Protein AF-A0A2Z7CZT3-F1 (afdb_monomer)

pLDDT: mean 91.5, std 9.95, range [45.41, 98.88]

InterPro domains:
  IPR002213 UDP-glucuronosyl/UDP-glucosyltransferase [PF00201] (171-320)
  IPR002213 UDP-glucuronosyl/UDP-glucosyltransferase [cd03784] (1-333)
  IPR035595 UDP-glycosyltransferase family, conserved site [PS00375] (236-279)

Sequence (361 aa):
MPRLLHAFQMSVSSFTDIISNLKPDLLIYDAFQPWAAKIASSMKIPAIHFATTGAAAYSFFYHRFTVKDSAFPYPTLYLKDYDRKALQASISKLEKDENDKDSLFGYFDLSYGIVLMKTCRGIEGKYVDYLSVMCKKKVVPVGPLVSQSYDGENDSEIVDWLSKKPQFSTVFISFGSENYLSKDQMQEIAKGLELCNVNFIWVVRSPVGERIDINEVMPKGFLDRAKERGIIVKGWAPQAKILAHKSVGAFVSHCGMSSTIESFYFGVPVVAVPLKLDQPLNARLLVEAGVGIEVARDEDGIFRRDEFADAIKKVMVEPSGEKLRLRAMESSEKMKNEEEEDMNGAAEQILQVFMKYKQQT

Secondary structure (DSSP, 8-state):
-HHHHHHHHHTHHHHHHHHHHH--S-EEE-TT-HHHHHHHHHTT--EEEEE-S-HHHHHHHHHHHHSTTPPPS-TTS---HHHHHHHHHHHHHHHHH------TTHHHHTS-SEEEES--HHHHHHHHHHHHHHHTSEEEE-----------TTHHHHHHHHHTSPTT-EEEEE--SS----HHHHHHHHHHHHHHT-EE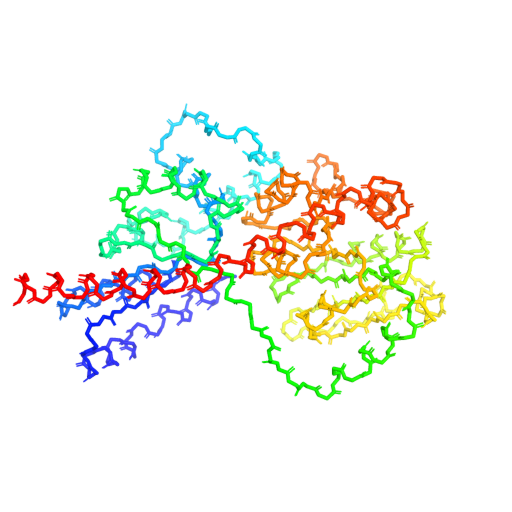EEEE---TT----HHHHSPTTHHHHHTTTEEEEES---HHHHHHSTTEEEEEE---HHHHHHHHHHT--EEE---STTHHHHHHHHHHTTSEEEPP--TTS---HHHHHHHHHHHHTSTHHHHHHHHHHHHHHHHHHHHHHHHHHHHHHHHHHHHHHHTT-

Solvent-accessible surface area (backbone atoms only — not comparable to full-atom values): 19542 Å² total; per-residue (Å²): 109,71,70,58,55,49,52,52,63,69,40,48,63,64,50,49,53,50,48,70,71,67,58,56,83,61,44,78,42,46,87,87,43,48,65,57,38,56,53,33,49,77,72,73,23,54,22,31,30,42,40,75,54,39,38,59,40,49,32,53,50,53,45,64,75,69,48,70,97,59,82,71,92,54,80,74,58,64,72,55,70,49,56,45,53,54,47,51,57,51,50,65,47,51,65,72,74,46,92,64,91,64,56,102,61,40,48,64,71,59,23,52,75,37,31,41,27,50,32,46,58,87,82,35,37,74,28,37,54,50,32,19,64,74,70,73,29,53,59,37,40,45,11,70,81,74,76,89,81,81,94,53,85,74,49,55,62,57,50,56,56,42,70,75,45,57,72,39,48,24,36,40,35,44,48,68,92,87,48,66,76,52,62,66,56,50,31,26,51,54,52,9,48,62,75,55,69,57,31,33,40,37,48,46,57,59,60,92,94,52,81,78,57,62,82,75,48,42,57,90,65,44,65,77,78,33,55,93,43,40,47,78,39,72,63,76,72,63,58,62,63,53,52,61,33,67,20,42,34,31,33,38,28,26,27,46,50,68,61,46,42,50,28,37,59,49,23,35,17,30,38,25,50,51,81,58,86,58,8,51,35,43,37,30,50,33,38,73,68,40,22,31,48,69,47,55,52,52,85,85,63,51,62,50,26,65,38,48,19,49,45,48,35,42,46,65,70,38,77,65,14,55,56,20,36,54,39,10,39,55,45,12,52,49,48,60,70,44,28,64,58,26,38,50,51,36,53,51,52,53,51,52,48,48,56,54,49,66,75,78,109

Foldseek 3Di:
DVVVLVVLVVCLVVLLVVCVVVVDLEAEEELSNLVSLVSCVVSLHAYAYEYEFDLLLLLVVLCCQPVPPDDRPDPLFDDAPLQVVQQVVVVVVVVVVDPDPQGSVNSLVSHFQAYEYQDFCLQCVVSQVSVCVSSVHRYAYQFNPQDPDDDDPVQVVLLVLLVPADFLQEEEEDADQPDADDLQRQAQQLLLCVVQVTAYEHEHEDPVVDDDDPCVSYDHCSCVVCVSRYHYHYHDDPLLSNLLRRSHQAYAYLLGRSNLSSQLQSLHAYAHLHDHDSSSSSQSSSVVLLQYDYQDAPSNSDHGSVSSNVRCCCQRPDPSVVSNSVSSVVSNVVSVVCNVVSNVRVVVVVVVSSVVSVVVD

Organism: NCBI:txid472368

Nearest PDB structures (foldseek):
  8hjo-assembly1_A  TM=9.504E-01  e=2.362E-35  Siraitia grosvenorii
  8hjk-assembly1_A  TM=9.390E-01  e=6.820E-36  Siraitia grosvenorii
  8hjh-assembly2_B  TM=9.328E-01  e=1.803E-35  Siraitia grosvenorii
  8hjo-assembly2_B  TM=9.374E-01  e=6.591E-35  Siraitia grosvenorii
  8hjn-assembly1_A  TM=9.223E-01  e=4.862E-34  Siraitia grosvenorii

Mean predicted aligned error: 5.06 Å

Structure (mmCIF, N/CA/C/O backbone):
data_AF-A0A2Z7CZT3-F1
#
_entry.id   AF-A0A2Z7CZT3-F1
#
loop_
_atom_site.group_PDB
_atom_site.id
_atom_site.type_symbol
_atom_site.label_atom_id
_atom_site.label_alt_id
_atom_site.label_comp_id
_atom_site.label_asym_id
_atom_site.label_entity_id
_atom_site.label_seq_id
_atom_site.pdbx_PDB_ins_code
_atom_site.Cartn_x
_atom_site.Cartn_y
_atom_site.Cartn_z
_atom_site.occupancy
_atom_site.B_iso_or_equiv
_atom_site.auth_seq_id
_atom_site.auth_comp_id
_atom_site.auth_asym_id
_atom_site.auth_atom_id
_atom_site.pdbx_PDB_model_num
ATOM 1 N N . MET A 1 1 ? 10.205 -6.439 12.587 1.00 62.62 1 MET A N 1
ATOM 2 C CA . MET A 1 1 ? 9.104 -6.214 13.543 1.00 62.62 1 MET A CA 1
ATOM 3 C C . MET A 1 1 ? 9.466 -6.421 15.017 1.00 62.62 1 MET A C 1
ATOM 5 O O . MET A 1 1 ? 9.021 -5.590 15.794 1.00 62.62 1 MET A O 1
ATOM 9 N N . PRO A 1 2 ? 10.292 -7.406 15.442 1.00 70.62 2 PRO A N 1
ATOM 10 C CA . PRO A 1 2 ? 10.479 -7.694 16.877 1.00 70.62 2 PRO A CA 1
ATOM 11 C C . PRO A 1 2 ? 10.918 -6.495 17.736 1.00 70.62 2 PRO A C 1
ATOM 13 O O . PRO A 1 2 ? 10.377 -6.273 18.810 1.00 70.62 2 PRO A O 1
ATOM 16 N N . ARG A 1 3 ? 11.838 -5.656 17.233 1.00 80.12 3 ARG A N 1
ATOM 17 C CA . ARG A 1 3 ? 12.290 -4.452 17.956 1.00 80.12 3 ARG A CA 1
ATOM 18 C C . ARG A 1 3 ? 11.187 -3.409 18.167 1.00 80.12 3 ARG A C 1
ATOM 20 O O . ARG A 1 3 ? 11.184 -2.760 19.203 1.00 80.12 3 ARG A O 1
ATOM 27 N N . LEU A 1 4 ? 10.282 -3.243 17.197 1.00 81.94 4 LEU A N 1
ATOM 28 C CA . LEU A 1 4 ? 9.183 -2.278 17.292 1.00 81.94 4 LEU A CA 1
ATOM 29 C C . LEU A 1 4 ? 8.156 -2.734 18.334 1.00 81.94 4 LEU A C 1
ATOM 31 O O . LEU A 1 4 ? 7.803 -1.961 19.216 1.00 81.94 4 LEU A O 1
ATOM 35 N N . LEU A 1 5 ? 7.755 -4.008 18.280 1.00 81.25 5 LEU A N 1
ATOM 36 C CA . LEU A 1 5 ? 6.857 -4.607 19.272 1.00 81.25 5 LEU A CA 1
ATOM 37 C C . LEU A 1 5 ? 7.444 -4.520 20.687 1.00 81.25 5 LEU A C 1
ATOM 39 O O . LEU A 1 5 ? 6.762 -4.090 21.612 1.00 81.25 5 LEU A O 1
ATOM 43 N N . HIS A 1 6 ? 8.734 -4.832 20.841 1.00 84.19 6 HIS A N 1
ATOM 44 C CA . HIS A 1 6 ? 9.434 -4.685 22.117 1.00 84.19 6 HIS A CA 1
ATOM 45 C C . HIS A 1 6 ? 9.450 -3.229 22.606 1.00 84.19 6 HIS A C 1
ATOM 47 O O . HIS A 1 6 ? 9.181 -2.967 23.775 1.00 84.19 6 HIS A O 1
ATOM 53 N N . ALA A 1 7 ? 9.712 -2.261 21.721 1.00 89.56 7 ALA A N 1
ATOM 54 C CA . ALA A 1 7 ? 9.652 -0.844 22.078 1.00 89.56 7 ALA A CA 1
ATOM 55 C C . ALA A 1 7 ? 8.244 -0.427 22.549 1.00 89.56 7 ALA A C 1
ATOM 57 O O . ALA A 1 7 ? 8.125 0.289 23.543 1.00 89.56 7 ALA A O 1
ATOM 58 N N . PHE A 1 8 ? 7.180 -0.921 21.906 1.00 89.94 8 PHE A N 1
ATOM 59 C CA . PHE A 1 8 ? 5.806 -0.689 22.362 1.00 89.94 8 PHE A CA 1
ATOM 60 C C . PHE A 1 8 ? 5.537 -1.310 23.735 1.00 89.94 8 PHE A C 1
ATOM 62 O O . PHE A 1 8 ? 4.986 -0.631 24.599 1.00 89.94 8 PHE A O 1
ATOM 69 N N . GLN A 1 9 ? 5.990 -2.539 23.987 1.00 88.06 9 GLN A N 1
ATOM 70 C CA . GLN A 1 9 ? 5.872 -3.173 25.306 1.00 88.06 9 GLN A CA 1
ATOM 71 C C . GLN A 1 9 ? 6.609 -2.378 26.395 1.00 88.06 9 GLN A C 1
ATOM 73 O O . GLN A 1 9 ? 6.069 -2.162 27.477 1.00 88.06 9 GLN A O 1
ATOM 78 N N . MET A 1 10 ? 7.809 -1.869 26.106 1.00 92.81 10 MET A N 1
ATOM 79 C CA . MET A 1 10 ? 8.549 -1.014 27.043 1.00 92.81 10 MET A CA 1
ATOM 80 C C . MET A 1 10 ? 7.839 0.317 27.324 1.00 92.81 10 MET A C 1
ATOM 82 O O . MET A 1 10 ? 8.028 0.898 28.391 1.00 92.81 10 MET A O 1
ATOM 86 N N . SER A 1 11 ? 7.020 0.807 26.390 1.00 94.19 11 SER A N 1
ATOM 87 C CA . SER A 1 11 ? 6.312 2.084 26.530 1.00 94.19 11 SER A CA 1
ATOM 88 C C . SER A 1 11 ? 5.052 2.016 27.403 1.00 94.19 11 SER A C 1
ATOM 90 O O . SER A 1 11 ? 4.508 3.061 27.757 1.00 94.19 11 SER A O 1
ATOM 92 N N . VAL A 1 12 ? 4.611 0.814 27.798 1.00 94.62 12 VAL A N 1
ATOM 93 C CA . VAL A 1 12 ? 3.364 0.579 28.553 1.00 94.62 12 VAL A CA 1
ATOM 94 C C . VAL A 1 12 ? 3.285 1.425 29.825 1.00 94.62 12 VAL A C 1
ATOM 96 O O . VAL A 1 12 ? 2.262 2.063 30.066 1.00 94.62 12 VAL A O 1
ATOM 99 N N . SER A 1 13 ? 4.354 1.467 30.631 1.00 95.62 13 SER A N 1
ATOM 100 C CA . SER A 1 13 ? 4.358 2.227 31.893 1.00 95.62 13 SER A CA 1
ATOM 101 C C . SER A 1 13 ? 4.186 3.722 31.636 1.00 95.62 13 SER A C 1
ATOM 103 O O . SER A 1 13 ? 3.264 4.335 32.162 1.00 95.62 13 SER A O 1
ATOM 105 N N . SER A 1 14 ? 5.020 4.295 30.764 1.00 96.62 14 SER A N 1
ATOM 106 C CA . SER A 1 14 ? 4.958 5.722 30.436 1.00 96.62 14 SER A CA 1
ATOM 107 C C . SER A 1 14 ? 3.620 6.111 29.807 1.00 96.62 14 SER A C 1
ATOM 109 O O . SER A 1 14 ? 3.082 7.173 30.106 1.00 96.62 14 SER A O 1
ATOM 111 N N . PHE A 1 15 ? 3.046 5.250 28.966 1.00 96.31 15 PHE A N 1
ATOM 112 C CA . PHE A 1 15 ? 1.720 5.479 28.399 1.00 96.31 15 PHE A CA 1
ATOM 113 C C . PHE A 1 15 ? 0.617 5.422 29.465 1.00 96.31 15 PHE A C 1
ATOM 115 O O . PHE A 1 15 ? -0.290 6.252 29.455 1.00 96.31 15 PHE A O 1
ATOM 122 N N . THR A 1 16 ? 0.710 4.487 30.416 1.00 96.75 16 THR A N 1
ATOM 123 C CA . THR A 1 16 ? -0.223 4.396 31.553 1.00 96.75 16 THR A CA 1
ATOM 124 C C . THR A 1 16 ? -0.225 5.691 32.360 1.00 96.75 16 THR A C 1
ATOM 126 O O . THR A 1 16 ? -1.299 6.204 32.684 1.00 96.75 16 THR A O 1
ATOM 129 N N . ASP A 1 17 ? 0.954 6.255 32.630 1.00 97.25 17 ASP A N 1
ATOM 130 C CA . ASP A 1 17 ? 1.093 7.527 33.342 1.00 97.25 17 ASP A CA 1
ATOM 131 C C . ASP A 1 17 ? 0.441 8.679 32.562 1.00 97.25 17 ASP A C 1
ATOM 133 O O . ASP A 1 17 ? -0.289 9.488 33.137 1.00 97.25 17 ASP A O 1
ATOM 137 N N . ILE A 1 18 ? 0.638 8.734 31.239 1.00 96.50 18 ILE A N 1
ATOM 138 C CA . ILE A 1 18 ? 0.017 9.745 30.369 1.00 96.50 18 ILE A CA 1
ATOM 139 C C . ILE A 1 18 ? -1.512 9.663 30.441 1.00 96.50 18 ILE A C 1
ATOM 141 O O . ILE A 1 18 ? -2.161 10.677 30.698 1.00 96.50 18 ILE A O 1
ATOM 145 N N . ILE A 1 19 ? -2.097 8.476 30.253 1.00 96.56 19 ILE A N 1
ATOM 146 C CA . ILE A 1 19 ? -3.558 8.299 30.276 1.00 96.56 19 ILE A CA 1
ATOM 147 C C . ILE A 1 19 ? -4.130 8.593 31.669 1.00 96.56 19 ILE A C 1
ATOM 149 O O . ILE A 1 19 ? -5.156 9.266 31.769 1.00 96.56 19 ILE A O 1
ATOM 153 N N . SER A 1 20 ? -3.446 8.174 32.737 1.00 95.38 20 SER A N 1
ATOM 154 C CA . SER A 1 20 ? -3.867 8.431 34.125 1.00 95.38 20 SER A CA 1
ATOM 155 C C . SER A 1 20 ? -3.899 9.921 34.464 1.00 95.38 20 SER A C 1
ATOM 157 O O . SER A 1 20 ? -4.787 10.377 35.191 1.00 95.38 20 SER A O 1
ATOM 159 N N . ASN A 1 21 ? -2.931 10.676 33.939 1.00 96.69 21 ASN A N 1
ATOM 160 C CA . ASN A 1 21 ? -2.790 12.106 34.192 1.00 96.69 21 ASN A CA 1
ATOM 161 C C . ASN A 1 21 ? -3.726 12.945 33.317 1.00 96.69 21 ASN A C 1
ATOM 163 O O . ASN A 1 21 ? -4.395 13.839 33.832 1.00 96.69 21 ASN A O 1
ATOM 167 N N . LEU A 1 22 ? -3.788 12.663 32.012 1.00 96.81 22 LEU A N 1
ATOM 168 C CA . LEU A 1 22 ? -4.608 13.429 31.068 1.00 96.81 22 LEU A CA 1
ATOM 169 C C . LEU A 1 22 ? -6.097 13.096 31.170 1.00 96.81 22 LEU A C 1
ATOM 171 O O . LEU A 1 22 ? -6.917 13.977 30.933 1.00 96.81 22 LEU A O 1
ATOM 175 N N . LYS A 1 23 ? -6.439 11.844 31.508 1.00 94.06 23 LYS A N 1
ATOM 176 C CA . LYS A 1 23 ? -7.815 11.320 31.558 1.00 94.06 23 LYS A CA 1
ATOM 177 C C . LYS A 1 23 ? -8.622 11.690 30.304 1.00 94.06 23 LYS A C 1
ATOM 179 O O . LYS A 1 23 ? -9.644 12.369 30.420 1.00 94.06 23 LYS A O 1
ATOM 184 N N . PRO A 1 24 ? -8.151 11.301 29.104 1.00 95.75 24 PRO A N 1
ATOM 185 C CA . PRO A 1 24 ? -8.820 11.673 27.867 1.00 95.75 24 PRO A CA 1
ATOM 186 C C . PRO A 1 24 ? -10.257 11.143 27.829 1.00 95.75 24 PRO A C 1
ATOM 188 O O . PRO A 1 24 ? -10.551 10.060 28.327 1.00 95.75 24 PRO A O 1
ATOM 191 N N . ASP A 1 25 ? -11.135 11.897 27.173 1.00 94.50 25 ASP A N 1
ATOM 192 C CA . ASP A 1 25 ? -12.537 11.533 26.937 1.00 94.50 25 ASP A CA 1
ATOM 193 C C . ASP A 1 25 ? -12.696 10.282 26.041 1.00 94.50 25 ASP A C 1
ATOM 195 O O . ASP A 1 25 ? -13.729 9.612 26.074 1.00 94.50 25 ASP A O 1
ATOM 199 N N . LEU A 1 26 ? -11.684 9.980 25.222 1.00 96.31 26 LEU A N 1
ATOM 200 C CA . LEU A 1 26 ? -11.649 8.884 24.256 1.00 96.31 26 LEU A CA 1
ATOM 201 C C . LEU A 1 26 ? -10.192 8.538 23.920 1.00 96.31 26 LEU A C 1
ATOM 203 O O . LEU A 1 26 ? -9.357 9.433 23.789 1.00 96.31 26 LEU A O 1
ATOM 207 N N . LEU A 1 27 ? -9.900 7.257 23.701 1.00 97.12 27 LEU A N 1
ATOM 208 C CA . LEU A 1 27 ? -8.639 6.788 23.126 1.00 97.12 27 LEU A CA 1
ATOM 209 C C . LEU A 1 27 ? -8.854 6.247 21.704 1.00 97.12 27 LEU A C 1
ATOM 211 O O . LEU A 1 27 ? -9.797 5.500 21.460 1.00 97.12 27 LEU A O 1
ATOM 215 N N . ILE A 1 28 ? -7.944 6.552 20.778 1.00 96.88 28 ILE A N 1
ATOM 216 C CA . ILE A 1 28 ? -7.838 5.862 19.483 1.00 96.88 28 ILE A CA 1
ATOM 217 C C . ILE A 1 28 ? -6.519 5.084 19.466 1.00 96.88 28 ILE A C 1
ATOM 219 O O . ILE A 1 28 ? -5.486 5.634 19.843 1.00 96.88 28 ILE A O 1
ATOM 223 N N . TYR A 1 29 ? -6.547 3.813 19.062 1.00 95.56 29 TYR A N 1
ATOM 224 C CA . TYR A 1 29 ? -5.380 2.918 19.097 1.00 95.56 29 TYR A CA 1
ATOM 225 C C . TYR A 1 29 ? -5.316 2.008 17.863 1.00 95.56 29 TYR A C 1
ATOM 227 O O . TYR A 1 29 ? -6.335 1.734 17.230 1.00 95.56 29 TYR A O 1
ATOM 235 N N . ASP A 1 30 ? -4.128 1.509 17.524 1.00 92.88 30 ASP A N 1
ATOM 236 C CA . ASP A 1 30 ? -3.917 0.603 16.388 1.00 92.88 30 ASP A CA 1
ATOM 237 C C . ASP A 1 30 ? -3.737 -0.870 16.816 1.00 92.88 30 ASP A C 1
ATOM 239 O O . ASP A 1 30 ? -3.879 -1.231 17.984 1.00 92.88 30 ASP A O 1
ATOM 243 N N . ALA A 1 31 ? -3.451 -1.745 15.848 1.00 89.00 31 ALA A N 1
ATOM 244 C CA . ALA A 1 31 ? -3.327 -3.186 16.071 1.00 89.00 31 ALA A CA 1
ATOM 245 C C . ALA A 1 31 ? -2.049 -3.592 16.829 1.00 89.00 31 ALA A C 1
ATOM 247 O O . ALA A 1 31 ? -1.981 -4.703 17.350 1.00 89.00 31 ALA A O 1
ATOM 248 N N . PHE A 1 32 ? -1.032 -2.729 16.898 1.00 86.88 32 PHE A N 1
ATOM 249 C CA . PHE A 1 32 ? 0.243 -3.038 17.548 1.00 86.88 32 PHE A CA 1
ATOM 250 C C . PHE A 1 32 ? 0.225 -2.771 19.055 1.00 86.88 32 PHE A C 1
ATOM 252 O O . PHE A 1 32 ? 1.129 -3.210 19.770 1.00 86.88 32 PHE A O 1
ATOM 259 N N . GLN A 1 33 ? -0.778 -2.041 19.545 1.00 88.62 33 GLN A N 1
ATOM 260 C CA . GLN A 1 33 ? -0.866 -1.605 20.938 1.00 88.62 33 GLN A CA 1
ATOM 261 C C . GLN A 1 33 ? -2.218 -1.966 21.584 1.00 88.62 33 GLN A C 1
ATOM 263 O O . GLN A 1 33 ? -2.851 -1.105 22.197 1.00 88.62 33 GLN A O 1
ATOM 268 N N . PRO A 1 34 ? -2.683 -3.232 21.520 1.00 88.62 34 PRO A N 1
ATOM 269 C CA . PRO A 1 34 ? -3.954 -3.633 22.139 1.00 88.62 34 PRO A CA 1
ATOM 270 C C . PRO A 1 34 ? -3.992 -3.364 23.649 1.00 88.62 34 PRO A C 1
ATOM 272 O O . PRO A 1 34 ? -5.045 -3.079 24.220 1.00 88.62 34 PRO A O 1
ATOM 275 N N . TRP A 1 35 ? -2.830 -3.402 24.307 1.00 91.50 35 TRP A N 1
ATOM 276 C CA . TRP A 1 35 ? -2.681 -3.070 25.721 1.00 91.50 35 TRP A CA 1
ATOM 277 C C . TRP A 1 35 ? -3.125 -1.634 26.047 1.00 91.50 35 TRP A C 1
ATOM 279 O O . TRP A 1 35 ? -3.619 -1.399 27.148 1.00 91.50 35 TRP A O 1
ATOM 289 N N . ALA A 1 36 ? -3.036 -0.688 25.105 1.00 94.94 36 ALA A N 1
ATOM 290 C CA . ALA A 1 36 ? -3.476 0.691 25.312 1.00 94.94 36 ALA A CA 1
ATOM 291 C C . ALA A 1 36 ? -4.996 0.763 25.529 1.00 94.94 36 ALA A C 1
ATOM 293 O O . ALA A 1 36 ? -5.466 1.450 26.437 1.00 94.94 36 ALA A O 1
ATOM 294 N N . ALA A 1 37 ? -5.763 -0.023 24.767 1.00 95.25 37 ALA A N 1
ATOM 295 C CA . ALA A 1 37 ? -7.209 -0.139 24.942 1.00 95.25 37 ALA A CA 1
ATOM 296 C C . ALA A 1 37 ? -7.582 -0.816 26.271 1.00 95.25 37 ALA A C 1
ATOM 298 O O . ALA A 1 37 ? -8.509 -0.367 26.946 1.00 95.25 37 ALA A O 1
ATOM 299 N N . LYS A 1 38 ? -6.829 -1.844 26.697 1.00 94.50 38 LYS A N 1
ATOM 300 C CA . LYS A 1 38 ? -7.017 -2.487 28.014 1.00 94.50 38 LYS A CA 1
ATOM 301 C C . LYS A 1 38 ? -6.800 -1.488 29.164 1.00 94.50 38 LYS A C 1
ATOM 303 O O . LYS A 1 38 ? -7.593 -1.455 30.104 1.00 94.50 38 LYS A O 1
ATOM 308 N N . ILE A 1 39 ? -5.763 -0.647 29.078 1.00 95.75 39 ILE A N 1
ATOM 309 C CA . ILE A 1 39 ? -5.484 0.415 30.063 1.00 95.75 39 ILE A CA 1
ATOM 310 C C . ILE A 1 39 ? -6.605 1.454 30.077 1.00 95.75 39 ILE A C 1
ATOM 312 O O . ILE A 1 39 ? -7.124 1.765 31.145 1.00 95.75 39 ILE A O 1
ATOM 316 N N . ALA A 1 40 ? -7.018 1.961 28.913 1.00 95.69 40 ALA A N 1
ATOM 317 C CA . ALA A 1 40 ? -8.123 2.914 28.826 1.00 95.69 40 ALA A CA 1
ATOM 318 C C . ALA A 1 40 ? -9.403 2.343 29.458 1.00 95.69 40 ALA A C 1
ATOM 320 O O . ALA A 1 40 ? -10.032 2.995 30.293 1.00 95.69 40 ALA A O 1
ATOM 321 N N . SER A 1 41 ? -9.728 1.083 29.157 1.00 93.94 41 SER A N 1
ATOM 322 C CA . SER A 1 41 ? -10.892 0.405 29.724 1.00 93.94 41 SER A CA 1
ATOM 323 C C . SER A 1 41 ? -10.839 0.294 31.252 1.00 93.94 41 SER A C 1
ATOM 325 O O . SER A 1 41 ? -11.881 0.447 31.890 1.00 93.94 41 SER A O 1
ATOM 327 N N . SER A 1 42 ? -9.671 0.052 31.861 1.00 94.94 42 SER A N 1
ATOM 328 C CA . SER A 1 42 ? -9.548 -0.033 33.330 1.00 94.94 42 SER A CA 1
ATOM 329 C C . SER A 1 42 ? -9.799 1.313 34.020 1.00 94.94 42 SER A C 1
ATOM 331 O O . SER A 1 42 ? -10.245 1.357 35.166 1.00 94.94 42 SER A O 1
ATOM 333 N N . MET A 1 43 ? -9.594 2.410 33.289 1.00 94.69 43 MET A N 1
ATOM 334 C CA . MET A 1 43 ? -9.846 3.784 33.723 1.00 94.69 43 MET A CA 1
ATOM 335 C C . MET A 1 43 ? -11.211 4.315 33.271 1.00 94.69 43 MET A C 1
ATOM 337 O O . MET A 1 43 ? -11.485 5.503 33.423 1.00 94.69 43 MET A O 1
ATOM 341 N N . LYS A 1 44 ? -12.082 3.443 32.742 1.00 94.44 44 LYS A N 1
ATOM 342 C CA . LYS A 1 44 ? -13.394 3.796 32.179 1.00 94.44 44 LYS A CA 1
ATOM 343 C C . LYS A 1 44 ? -13.309 4.824 31.045 1.00 94.44 44 LYS A C 1
ATOM 345 O O . LYS A 1 44 ? -14.202 5.656 30.919 1.00 94.44 44 LYS A O 1
ATOM 350 N N . ILE A 1 45 ? -12.291 4.735 30.198 1.00 95.75 45 ILE A N 1
ATOM 351 C CA . ILE A 1 45 ? -12.150 5.543 28.984 1.00 95.75 45 ILE A CA 1
ATOM 352 C C . ILE A 1 45 ? -12.509 4.664 27.773 1.00 95.75 45 ILE A C 1
ATOM 354 O O . ILE A 1 45 ? -11.926 3.585 27.623 1.00 95.75 45 ILE A O 1
ATOM 358 N N . PRO A 1 46 ? -13.444 5.083 26.896 1.00 96.19 46 PRO A N 1
ATOM 359 C CA . PRO A 1 46 ? -13.761 4.332 25.688 1.00 96.19 46 PRO A CA 1
ATOM 360 C C . PRO A 1 46 ? -12.574 4.353 24.720 1.00 96.19 46 PRO A C 1
ATOM 362 O O . PRO A 1 46 ? -11.933 5.387 24.529 1.00 96.19 46 PRO A O 1
ATOM 365 N N . ALA A 1 47 ? -12.299 3.215 24.082 1.00 96.81 47 ALA A N 1
ATOM 366 C CA . ALA A 1 47 ? -11.217 3.074 23.112 1.00 96.81 47 ALA A CA 1
ATOM 367 C C . ALA A 1 47 ? -11.763 2.638 21.748 1.00 96.81 47 ALA A C 1
ATOM 369 O O . ALA A 1 47 ? -12.530 1.682 21.670 1.00 96.81 47 ALA A O 1
ATOM 370 N N . ILE A 1 48 ? -11.357 3.306 20.669 1.00 97.62 48 ILE A N 1
ATOM 371 C CA . ILE A 1 48 ? -11.741 2.977 19.292 1.00 97.62 48 ILE A CA 1
ATOM 372 C C . ILE A 1 48 ? -10.506 2.523 18.519 1.00 97.62 48 ILE A C 1
ATOM 374 O O . ILE A 1 48 ? -9.493 3.218 18.459 1.00 97.62 48 ILE A O 1
ATOM 378 N N . HIS A 1 49 ? -10.593 1.347 17.910 1.00 96.81 49 HIS A N 1
ATOM 379 C CA . HIS A 1 49 ? -9.553 0.832 17.041 1.00 96.81 49 HI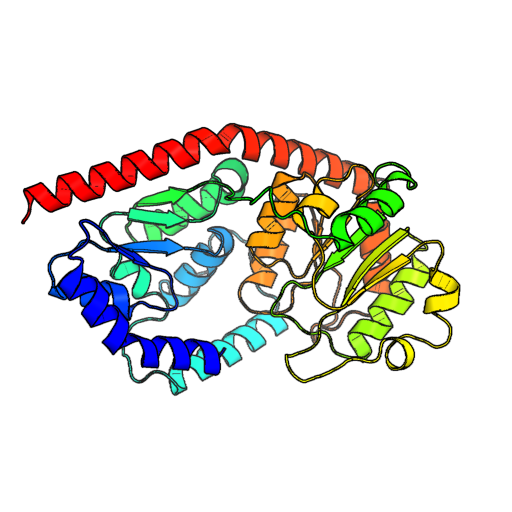S A CA 1
ATOM 380 C C . HIS A 1 49 ? -9.534 1.609 15.723 1.00 96.81 49 HIS A C 1
ATOM 382 O O . HIS A 1 49 ? -10.572 1.767 15.074 1.00 96.81 49 HIS A O 1
ATOM 388 N N . PHE A 1 50 ? -8.346 2.048 15.317 1.00 96.62 50 PHE A N 1
ATOM 389 C CA . PHE A 1 50 ? -8.068 2.586 13.998 1.00 96.62 50 PHE A CA 1
ATOM 390 C C . PHE A 1 50 ? -7.236 1.598 13.178 1.00 96.62 50 PHE A C 1
ATOM 392 O O . PHE A 1 50 ? -6.038 1.402 13.391 1.00 96.62 50 PHE A O 1
ATOM 399 N N . ALA A 1 51 ? -7.904 0.970 12.220 1.00 94.19 51 ALA A N 1
ATOM 400 C CA . ALA A 1 51 ? -7.340 0.010 11.297 1.00 94.19 51 ALA A CA 1
ATOM 401 C C . ALA A 1 51 ? -6.598 0.727 10.155 1.00 94.19 51 ALA A C 1
ATOM 403 O O . ALA A 1 51 ? -7.200 1.385 9.304 1.00 94.19 51 ALA A O 1
ATOM 404 N N . THR A 1 52 ? -5.273 0.573 10.128 1.00 89.62 52 THR A N 1
ATOM 405 C CA . THR A 1 52 ? -4.366 1.221 9.159 1.00 89.62 52 THR A CA 1
ATOM 406 C C . THR A 1 52 ? -4.106 0.397 7.889 1.00 89.62 52 THR A C 1
ATOM 408 O O . THR A 1 52 ? -3.424 0.864 6.975 1.00 89.62 52 THR A O 1
ATOM 411 N N . THR A 1 53 ? -4.683 -0.803 7.808 1.00 88.25 53 THR A N 1
ATOM 412 C CA . THR A 1 53 ? -4.727 -1.662 6.613 1.00 88.25 53 THR A CA 1
ATOM 413 C C . THR A 1 53 ? -6.134 -1.626 5.999 1.00 88.25 53 THR A C 1
ATOM 415 O O . THR A 1 53 ? -7.106 -1.360 6.705 1.00 88.25 53 THR A O 1
ATOM 418 N N . GLY A 1 54 ? -6.246 -1.889 4.693 1.00 90.75 54 GLY A N 1
ATOM 419 C CA . GLY A 1 54 ? -7.510 -1.853 3.952 1.00 90.75 54 GLY A CA 1
ATOM 420 C C . GLY A 1 54 ? -8.488 -2.968 4.326 1.00 90.75 54 GLY A C 1
ATOM 421 O O . GLY A 1 54 ? -8.113 -4.018 4.868 1.00 90.75 54 GLY A O 1
ATOM 422 N N . ALA A 1 55 ? -9.762 -2.746 4.005 1.00 96.00 55 ALA A N 1
ATOM 423 C CA . ALA A 1 55 ? -10.853 -3.660 4.335 1.00 96.00 55 ALA A CA 1
ATOM 424 C C . ALA A 1 55 ? -10.734 -5.003 3.602 1.00 96.00 55 ALA A C 1
ATOM 426 O O . ALA A 1 55 ? -11.092 -6.041 4.160 1.00 96.00 55 ALA A O 1
ATOM 427 N N . ALA A 1 56 ? -10.207 -5.012 2.377 1.00 96.38 56 ALA A N 1
ATOM 428 C CA . ALA A 1 56 ? -9.953 -6.209 1.579 1.00 96.38 56 ALA A CA 1
ATOM 429 C C . ALA A 1 56 ? -9.043 -7.201 2.317 1.00 96.38 56 ALA A C 1
ATOM 431 O O . ALA A 1 56 ? -9.403 -8.362 2.518 1.00 96.38 56 ALA A O 1
ATOM 432 N N . ALA A 1 57 ? -7.885 -6.738 2.788 1.00 95.00 57 ALA A N 1
ATOM 433 C CA . ALA A 1 57 ? -6.951 -7.589 3.514 1.00 95.00 57 ALA A CA 1
ATOM 434 C C . ALA A 1 57 ? -7.496 -7.986 4.896 1.00 95.00 57 ALA A C 1
ATOM 436 O O . ALA A 1 57 ? -7.431 -9.162 5.263 1.00 95.00 57 ALA A O 1
ATOM 437 N N . TYR A 1 58 ? -8.093 -7.047 5.642 1.00 94.12 58 TYR A N 1
ATOM 438 C CA . TYR A 1 58 ? -8.671 -7.357 6.954 1.00 94.12 58 TYR A CA 1
ATOM 439 C C . TYR A 1 58 ? -9.814 -8.366 6.875 1.00 94.12 58 TYR A C 1
ATOM 441 O O . TYR A 1 58 ? -9.831 -9.312 7.656 1.00 94.12 58 TYR A O 1
ATOM 449 N N . SER A 1 59 ? -10.748 -8.208 5.935 1.00 95.19 59 SER A N 1
ATOM 450 C CA . SER A 1 59 ? -11.857 -9.151 5.746 1.00 95.19 59 SER A CA 1
ATOM 451 C C . SER A 1 59 ? -11.363 -10.557 5.413 1.00 95.19 59 SER A C 1
ATOM 453 O O . SER A 1 59 ? -11.848 -11.525 6.003 1.00 95.19 59 SER A O 1
ATOM 455 N N . PHE A 1 60 ? -10.365 -10.669 4.532 1.00 94.62 60 PHE A N 1
ATOM 456 C CA . PHE A 1 60 ? -9.743 -11.942 4.179 1.00 94.62 60 PHE A CA 1
ATOM 457 C C . PHE A 1 60 ? -9.101 -12.612 5.396 1.00 94.62 60 PHE A C 1
ATOM 459 O O . PHE A 1 60 ? -9.384 -13.778 5.686 1.00 94.62 60 PHE A O 1
ATOM 466 N N . PHE A 1 61 ? -8.256 -11.885 6.133 1.00 91.00 61 PHE A N 1
ATOM 467 C CA . PHE A 1 61 ? -7.595 -12.448 7.306 1.00 91.00 61 PHE A CA 1
ATOM 468 C C . PHE A 1 61 ? -8.609 -12.798 8.391 1.00 91.00 61 PHE A C 1
ATOM 470 O O . PHE A 1 61 ? -8.659 -13.951 8.811 1.00 91.00 61 PHE A O 1
ATOM 477 N N . TYR A 1 62 ? -9.475 -11.864 8.785 1.00 90.44 62 TYR A N 1
ATOM 478 C CA . TYR A 1 62 ? -10.466 -12.092 9.834 1.00 90.44 62 TYR A CA 1
ATOM 479 C C . TYR A 1 62 ? -11.315 -13.336 9.537 1.00 90.44 62 TYR A C 1
ATOM 481 O O . TYR A 1 62 ? -11.456 -14.199 10.404 1.00 90.44 62 TYR A O 1
ATOM 489 N N . HIS A 1 63 ? -11.798 -13.502 8.297 1.00 91.38 63 HIS A N 1
ATOM 490 C CA . HIS A 1 63 ? -12.495 -14.719 7.865 1.00 91.38 63 HIS A CA 1
ATOM 491 C C . HIS A 1 63 ? -11.641 -15.972 8.066 1.00 91.38 63 HIS A C 1
ATOM 493 O O . HIS A 1 63 ? -12.077 -16.931 8.700 1.00 91.38 63 HIS A O 1
ATOM 499 N N . ARG A 1 64 ? -10.405 -15.958 7.558 1.00 86.81 64 ARG A N 1
ATOM 500 C CA . ARG A 1 64 ? -9.499 -17.110 7.593 1.00 86.81 64 ARG A CA 1
ATOM 501 C C . ARG A 1 64 ? -9.169 -17.582 9.012 1.00 86.81 64 ARG A C 1
ATOM 503 O O . ARG A 1 64 ? -8.905 -18.776 9.187 1.00 86.81 64 ARG A O 1
ATOM 510 N N . PHE A 1 65 ? -9.163 -16.679 9.993 1.00 83.38 65 PHE A N 1
ATOM 511 C CA . PHE A 1 65 ? -8.884 -17.007 11.396 1.00 83.38 65 PHE A CA 1
ATOM 512 C C . PHE A 1 65 ? -10.131 -17.358 12.213 1.00 83.38 65 PHE A C 1
ATOM 514 O O . PHE A 1 65 ? -10.012 -18.111 13.179 1.00 83.38 65 PHE A O 1
ATOM 521 N N . THR A 1 66 ? -11.314 -16.864 11.836 1.00 83.50 66 THR A N 1
ATOM 522 C CA . THR A 1 66 ? -12.544 -17.042 12.632 1.00 83.50 66 THR A CA 1
ATOM 523 C C . THR A 1 66 ? -13.512 -18.082 12.065 1.00 83.50 66 THR A C 1
ATOM 525 O O . THR A 1 66 ? -14.102 -18.834 12.836 1.00 83.50 66 THR A O 1
ATOM 528 N N . VAL A 1 67 ? -13.641 -18.198 10.741 1.00 81.50 67 VAL A N 1
ATOM 529 C CA . VAL A 1 67 ? -14.600 -19.087 10.048 1.00 81.50 67 VAL A CA 1
ATOM 530 C C . VAL A 1 67 ? -13.893 -20.344 9.533 1.00 81.50 67 VAL A C 1
ATOM 532 O O . VAL A 1 67 ? -14.053 -20.715 8.377 1.00 81.50 67 VAL A O 1
ATOM 535 N N . LYS A 1 68 ? -13.036 -20.953 10.365 1.00 73.12 68 LYS A N 1
ATOM 536 C CA . LYS A 1 68 ? -12.172 -22.104 10.020 1.00 73.12 68 LYS A CA 1
ATOM 537 C C . LYS A 1 68 ? -12.827 -23.059 9.003 1.00 73.12 68 LYS A C 1
ATOM 539 O O . LYS A 1 68 ? -13.987 -23.424 9.154 1.00 73.12 68 LYS A O 1
ATOM 544 N N . ASP A 1 69 ? -12.055 -23.453 7.990 1.00 76.44 69 ASP A N 1
ATOM 545 C CA . ASP A 1 69 ? -12.445 -24.421 6.951 1.00 76.44 69 ASP A CA 1
ATOM 546 C C . ASP A 1 69 ? -13.559 -23.971 5.976 1.00 76.44 69 ASP A C 1
ATOM 548 O O . ASP A 1 69 ? -14.101 -24.788 5.233 1.00 76.44 69 ASP A O 1
ATOM 552 N N . SER A 1 70 ? -13.841 -22.664 5.896 1.00 87.62 70 SER A N 1
ATOM 553 C CA . SER A 1 70 ? -14.637 -22.052 4.820 1.00 87.62 70 SER A CA 1
ATOM 554 C C . SER A 1 70 ? -13.766 -21.333 3.785 1.00 87.62 70 SER A C 1
ATOM 556 O O . SER A 1 70 ? -12.721 -20.758 4.100 1.00 87.62 70 SER A O 1
ATOM 558 N N . ALA A 1 71 ? -14.226 -21.326 2.532 1.00 90.38 71 ALA A N 1
ATOM 559 C CA . ALA A 1 71 ? -13.676 -20.455 1.501 1.00 90.38 71 ALA A CA 1
ATOM 560 C C . ALA A 1 71 ? -14.087 -18.997 1.757 1.00 90.38 71 ALA A C 1
ATOM 562 O O . ALA A 1 71 ? -15.222 -18.722 2.159 1.00 90.38 71 ALA A O 1
ATOM 563 N N . PHE A 1 72 ? -13.173 -18.066 1.477 1.00 94.38 72 PHE A N 1
ATOM 564 C CA . PHE A 1 72 ? -13.471 -16.640 1.542 1.00 94.38 72 PHE A CA 1
ATOM 565 C C . PHE A 1 72 ? -14.482 -16.256 0.440 1.00 94.38 72 PHE A C 1
ATOM 567 O O . PHE A 1 72 ? -14.287 -16.666 -0.707 1.00 94.38 72 PHE A O 1
ATOM 574 N N . PRO A 1 73 ? -15.537 -15.464 0.728 1.00 94.75 73 PRO A N 1
ATOM 575 C CA . PRO A 1 73 ? -16.622 -15.219 -0.234 1.00 94.75 73 PRO A CA 1
ATOM 576 C C . PRO A 1 73 ? -16.242 -14.440 -1.500 1.00 94.75 73 PRO A C 1
ATOM 578 O O . PRO A 1 73 ? -17.006 -14.445 -2.463 1.00 94.75 73 PRO A O 1
ATOM 581 N N . TYR A 1 74 ? -15.090 -13.764 -1.515 1.00 95.44 74 TYR A N 1
ATOM 582 C CA . TYR A 1 74 ? -14.629 -12.979 -2.660 1.00 95.44 74 TYR A CA 1
ATOM 583 C C . TYR A 1 74 ? -13.406 -13.646 -3.311 1.00 95.44 74 TYR A C 1
ATOM 585 O O . TYR A 1 74 ? -12.280 -13.426 -2.863 1.00 95.44 74 TYR A O 1
ATOM 593 N N . PRO A 1 75 ? -13.592 -14.451 -4.376 1.00 93.81 75 PRO A N 1
ATOM 594 C CA . PRO A 1 75 ? -12.528 -15.285 -4.944 1.00 93.81 75 PRO A CA 1
ATOM 595 C C . PRO A 1 75 ? -11.419 -14.488 -5.646 1.00 93.81 75 PRO A C 1
ATOM 597 O O . PRO A 1 75 ? -10.357 -15.035 -5.934 1.00 93.81 75 PRO A O 1
ATOM 600 N N . THR A 1 76 ? -11.644 -13.200 -5.923 1.00 94.38 76 THR A N 1
ATOM 601 C CA . THR A 1 76 ? -10.634 -12.284 -6.472 1.00 94.38 76 THR A CA 1
ATOM 602 C C . THR A 1 76 ? -9.496 -12.017 -5.488 1.00 94.38 76 THR A C 1
ATOM 604 O O . THR A 1 76 ? -8.368 -11.768 -5.914 1.00 94.38 76 THR A O 1
ATOM 607 N N . LEU A 1 77 ? -9.756 -12.127 -4.181 1.00 95.44 77 LEU A N 1
ATOM 608 C CA . LEU A 1 77 ? -8.741 -12.029 -3.138 1.00 95.44 77 LEU A CA 1
ATOM 609 C C . LEU A 1 77 ? -8.265 -13.421 -2.735 1.00 95.44 77 LEU A C 1
ATOM 611 O O . LEU A 1 77 ? -8.984 -14.200 -2.111 1.00 95.44 77 LEU A O 1
ATOM 615 N N . TYR A 1 78 ? -7.015 -13.718 -3.069 1.00 94.19 78 TYR A N 1
ATOM 616 C CA . TYR A 1 78 ? -6.375 -14.981 -2.733 1.00 94.19 78 TYR A CA 1
ATOM 617 C C . TYR A 1 78 ? -4.872 -14.800 -2.528 1.00 94.19 78 TYR A C 1
ATOM 619 O O . TYR A 1 78 ? -4.246 -13.890 -3.075 1.00 94.19 78 TYR A O 1
ATOM 627 N N . LEU A 1 79 ? -4.289 -15.727 -1.768 1.00 94.19 79 LEU A N 1
ATOM 628 C CA . LEU A 1 79 ? -2.845 -15.858 -1.604 1.00 94.19 79 LEU A CA 1
ATOM 629 C C . LEU A 1 79 ? -2.337 -17.004 -2.473 1.00 94.19 79 LEU A C 1
ATOM 631 O O . LEU A 1 79 ? -2.889 -18.111 -2.419 1.00 94.19 79 LEU A O 1
ATOM 635 N N . LYS A 1 80 ? -1.263 -16.745 -3.223 1.00 94.00 80 LYS A N 1
ATOM 636 C CA . LYS A 1 80 ? -0.489 -17.799 -3.885 1.00 94.00 80 LYS A CA 1
ATOM 637 C C . LYS A 1 80 ? 0.210 -18.658 -2.826 1.00 94.00 80 LYS A C 1
ATOM 639 O O . LYS A 1 80 ? 0.345 -18.253 -1.669 1.00 94.00 80 LYS A O 1
ATOM 644 N N . ASP A 1 81 ? 0.648 -19.855 -3.197 1.00 93.50 81 ASP A N 1
ATOM 645 C CA . ASP A 1 81 ? 1.171 -20.812 -2.216 1.00 93.50 81 ASP A CA 1
ATOM 646 C C . ASP A 1 81 ? 2.428 -20.310 -1.495 1.00 93.50 81 ASP A C 1
ATOM 648 O O . ASP A 1 81 ? 2.543 -20.497 -0.281 1.00 93.50 81 ASP A O 1
ATOM 652 N N . TYR A 1 82 ? 3.334 -19.615 -2.191 1.00 93.25 82 TYR A N 1
ATOM 653 C CA . TYR A 1 82 ? 4.502 -18.994 -1.559 1.00 93.25 82 TYR A CA 1
ATOM 654 C C . TYR A 1 82 ? 4.104 -17.888 -0.563 1.00 93.25 82 TYR A C 1
ATOM 656 O O . TYR A 1 82 ? 4.654 -17.837 0.538 1.00 93.25 82 TYR A O 1
ATOM 664 N N . ASP A 1 83 ? 3.089 -17.072 -0.878 1.00 93.69 83 ASP A N 1
ATOM 665 C CA . ASP A 1 83 ? 2.578 -16.030 0.025 1.00 93.69 83 ASP A CA 1
ATOM 666 C C . ASP A 1 83 ? 1.936 -16.657 1.266 1.00 93.69 83 ASP A C 1
ATOM 668 O O . ASP A 1 83 ? 2.163 -16.212 2.392 1.00 93.69 83 ASP A O 1
ATOM 672 N N . ARG A 1 84 ? 1.169 -17.739 1.079 1.00 91.44 84 ARG A N 1
ATOM 673 C CA . ARG A 1 84 ? 0.540 -18.487 2.174 1.00 91.44 84 ARG A CA 1
ATOM 674 C C . ARG A 1 84 ? 1.589 -19.094 3.104 1.00 91.44 84 ARG A C 1
ATOM 676 O O . ARG A 1 84 ? 1.453 -18.977 4.321 1.00 91.44 84 ARG A O 1
ATOM 683 N N . LYS A 1 85 ? 2.639 -19.712 2.551 1.00 91.38 85 LYS A N 1
ATOM 684 C CA . LYS A 1 85 ? 3.764 -20.267 3.326 1.00 91.38 85 LYS A CA 1
ATOM 685 C C . LYS A 1 85 ? 4.488 -19.170 4.112 1.00 91.38 85 LYS A C 1
ATOM 687 O O . LYS A 1 85 ? 4.739 -19.346 5.303 1.00 91.38 85 LYS A O 1
ATOM 692 N N . ALA A 1 86 ? 4.777 -18.033 3.477 1.00 89.75 86 ALA A N 1
ATOM 693 C CA . ALA A 1 86 ? 5.430 -16.896 4.123 1.00 89.75 86 ALA A CA 1
ATOM 694 C C . ALA A 1 86 ? 4.577 -16.305 5.258 1.00 89.75 86 ALA A C 1
ATOM 696 O O . ALA A 1 86 ? 5.087 -16.052 6.351 1.00 89.75 86 ALA A O 1
ATOM 697 N N . LEU A 1 87 ? 3.273 -16.138 5.030 1.00 87.19 87 LEU A N 1
ATOM 698 C CA . LEU A 1 87 ? 2.332 -15.666 6.041 1.00 87.19 87 LEU A CA 1
ATOM 699 C C . LEU A 1 87 ? 2.254 -16.628 7.234 1.00 87.19 87 LEU A C 1
ATOM 701 O O . LEU A 1 87 ? 2.372 -16.186 8.375 1.00 87.19 87 LEU A O 1
ATOM 705 N N . GLN A 1 88 ? 2.118 -17.933 6.980 1.00 86.44 88 GLN A N 1
ATOM 706 C CA . GLN A 1 88 ? 2.087 -18.954 8.031 1.00 86.44 88 GLN A CA 1
ATOM 707 C C . GLN A 1 88 ? 3.363 -18.917 8.880 1.00 86.44 88 GLN A C 1
ATOM 709 O O . GLN A 1 88 ? 3.290 -18.952 10.106 1.00 86.44 88 GLN A O 1
ATOM 714 N N . ALA A 1 89 ? 4.529 -18.785 8.244 1.00 86.19 89 ALA A N 1
ATOM 715 C CA . ALA A 1 89 ? 5.800 -18.667 8.949 1.00 86.19 89 ALA A CA 1
ATOM 716 C C . ALA A 1 89 ? 5.890 -17.396 9.813 1.00 86.19 89 ALA A C 1
ATOM 718 O O . ALA A 1 89 ? 6.499 -17.437 10.882 1.00 86.19 89 ALA A O 1
ATOM 719 N N . SER A 1 90 ? 5.297 -16.278 9.380 1.00 81.75 90 SER A N 1
ATOM 720 C CA . SER A 1 90 ? 5.206 -15.053 10.187 1.00 81.75 90 SER A CA 1
ATOM 721 C C . SER A 1 90 ? 4.279 -15.219 11.392 1.00 81.75 90 SER A C 1
ATOM 723 O O . SER A 1 90 ? 4.666 -14.849 12.497 1.00 81.75 90 SER A O 1
ATOM 725 N N . ILE A 1 91 ? 3.097 -15.814 11.208 1.00 78.69 91 ILE A N 1
ATOM 726 C CA . ILE A 1 91 ? 2.129 -16.050 12.294 1.00 78.69 91 ILE A CA 1
ATOM 727 C C . ILE A 1 91 ? 2.734 -16.962 13.359 1.00 78.69 91 ILE A C 1
ATOM 729 O O . ILE A 1 91 ? 2.757 -16.608 14.532 1.00 78.69 91 ILE A O 1
ATOM 733 N N . SER A 1 92 ? 3.327 -18.085 12.950 1.00 78.06 92 SER A N 1
ATOM 734 C CA . SER A 1 92 ? 3.936 -19.038 13.885 1.00 78.06 92 SER A CA 1
ATOM 735 C C . SER A 1 92 ? 5.163 -18.490 14.625 1.00 78.06 92 SER A C 1
ATOM 737 O O . SER A 1 92 ? 5.612 -19.107 15.588 1.00 78.06 92 SER A O 1
ATOM 739 N N . LYS A 1 93 ? 5.746 -17.369 14.178 1.00 72.50 93 LYS A N 1
ATOM 740 C CA . LYS A 1 93 ? 6.760 -16.631 14.949 1.00 72.50 93 LYS A CA 1
ATOM 741 C C . LYS A 1 93 ? 6.107 -15.741 16.004 1.00 72.50 93 LYS A C 1
ATOM 743 O O . LYS A 1 93 ? 6.549 -15.767 17.142 1.00 72.50 93 LYS A O 1
ATOM 748 N N . LEU A 1 94 ? 5.042 -15.022 15.643 1.00 66.62 94 LEU A N 1
ATOM 749 C CA . LEU A 1 94 ? 4.299 -14.161 16.570 1.00 66.62 94 LEU A CA 1
ATOM 750 C C . LEU A 1 94 ? 3.685 -14.962 17.729 1.00 66.62 94 LEU A C 1
ATOM 752 O O . LEU A 1 94 ? 3.854 -14.583 18.881 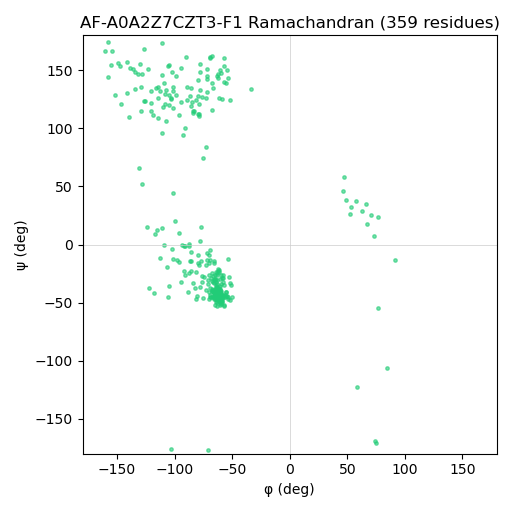1.00 66.62 94 LEU A O 1
ATOM 756 N N . GLU A 1 95 ? 3.092 -16.126 17.448 1.00 67.12 95 GLU A N 1
ATOM 757 C CA . GLU A 1 95 ? 2.526 -17.021 18.475 1.00 67.12 95 GLU A CA 1
ATOM 758 C C . GLU A 1 95 ? 3.568 -17.564 19.470 1.00 67.12 95 GLU A C 1
ATOM 760 O O . GLU A 1 95 ? 3.211 -18.010 20.555 1.00 67.12 95 GLU A O 1
ATOM 765 N N . LYS A 1 96 ? 4.858 -17.572 19.107 1.00 59.09 96 LYS A N 1
ATOM 766 C CA . LYS A 1 96 ? 5.943 -18.001 20.006 1.00 59.09 96 LYS A CA 1
ATOM 767 C C . LYS A 1 96 ? 6.472 -16.868 20.880 1.00 59.09 96 LYS A C 1
ATOM 769 O O . LYS A 1 96 ? 7.044 -17.154 21.929 1.00 59.09 96 LYS A O 1
ATOM 774 N N . ASP A 1 97 ? 6.303 -15.625 20.436 1.00 54.38 97 ASP A N 1
ATOM 775 C CA . ASP A 1 97 ? 6.803 -14.432 21.118 1.00 54.38 97 ASP A CA 1
ATOM 776 C C . ASP A 1 97 ? 5.758 -13.846 22.093 1.00 54.38 97 ASP A C 1
ATOM 778 O O . ASP A 1 97 ? 6.127 -13.167 23.053 1.00 54.38 97 ASP A O 1
ATOM 782 N N . GLU A 1 98 ? 4.464 -14.131 21.899 1.00 52.97 98 GLU A N 1
ATOM 783 C CA . GLU A 1 98 ? 3.382 -13.666 22.773 1.00 52.97 98 GLU A CA 1
ATOM 784 C C . GLU A 1 98 ? 2.893 -14.762 23.738 1.00 52.97 98 GLU A C 1
ATOM 786 O O . GLU A 1 98 ? 2.320 -15.772 23.346 1.00 52.97 98 GLU A O 1
ATOM 791 N N . ASN A 1 99 ? 3.060 -14.518 25.043 1.00 46.94 99 ASN A N 1
ATOM 792 C CA . ASN A 1 99 ? 2.378 -15.259 26.116 1.00 46.94 99 ASN A CA 1
ATOM 793 C C . ASN A 1 99 ? 0.913 -14.801 26.312 1.00 46.94 99 ASN A C 1
ATOM 795 O O . ASN A 1 99 ? 0.253 -15.257 27.250 1.00 46.94 99 ASN A O 1
ATOM 799 N N . ASP A 1 100 ? 0.412 -13.873 25.487 1.00 46.84 100 ASP A N 1
ATOM 800 C CA . ASP A 1 100 ? -0.929 -13.305 25.630 1.00 46.84 100 ASP A CA 1
ATOM 801 C C . ASP A 1 100 ? -1.936 -14.151 24.838 1.00 46.84 100 ASP A C 1
ATOM 803 O O . ASP A 1 100 ? -1.774 -14.409 23.649 1.00 46.84 100 ASP A O 1
ATOM 807 N N . LYS A 1 101 ? -2.978 -14.632 25.518 1.00 45.41 101 LYS A N 1
ATOM 808 C CA . LYS A 1 101 ? -4.008 -15.535 24.967 1.00 45.41 101 LYS A CA 1
ATOM 809 C C . LYS A 1 101 ? -5.031 -14.816 24.078 1.00 45.41 101 LYS A C 1
ATOM 811 O O . LYS A 1 101 ? -6.096 -15.373 23.801 1.00 45.41 101 LYS A O 1
ATOM 816 N N . ASP A 1 102 ? -4.742 -13.592 23.657 1.00 52.06 102 ASP A N 1
ATOM 817 C CA . ASP A 1 102 ? -5.639 -12.833 22.803 1.00 52.06 102 ASP A CA 1
ATOM 818 C C . ASP A 1 102 ? -5.526 -13.342 21.366 1.00 52.06 102 ASP A C 1
ATOM 820 O O . ASP A 1 102 ? -4.442 -13.572 20.837 1.00 52.06 102 ASP A O 1
ATOM 824 N N . SER A 1 103 ? -6.673 -13.566 20.724 1.00 61.53 103 SER A N 1
ATOM 825 C CA . SER A 1 103 ? -6.692 -13.988 19.323 1.00 61.53 103 SER A CA 1
ATOM 826 C C . SER A 1 103 ? -5.941 -12.976 18.441 1.00 61.53 103 SER A C 1
ATOM 828 O O . SER A 1 103 ? -5.923 -11.787 18.752 1.00 61.53 103 SER A O 1
ATOM 830 N N . LEU A 1 104 ? -5.401 -13.410 17.294 1.00 70.56 104 LEU A N 1
ATOM 831 C CA . LEU A 1 104 ? -4.699 -12.553 16.316 1.00 70.56 104 LEU A CA 1
ATOM 832 C C . LEU A 1 104 ? -5.519 -11.321 15.852 1.00 70.56 104 LEU A C 1
ATOM 834 O O . LEU A 1 104 ? -4.976 -10.422 15.221 1.00 70.56 104 LEU A O 1
ATOM 838 N N . PHE A 1 105 ? -6.822 -11.275 16.155 1.00 79.19 105 PHE A N 1
ATOM 839 C CA . PHE A 1 105 ? -7.736 -10.160 15.886 1.00 79.19 105 PHE A CA 1
ATOM 840 C C . PHE A 1 105 ? -8.457 -9.646 17.144 1.00 79.19 105 PHE A C 1
ATOM 842 O O . PHE A 1 105 ? -9.423 -8.896 17.030 1.00 79.19 105 PHE A O 1
ATOM 849 N N . GLY A 1 106 ? -7.998 -10.001 18.346 1.00 82.31 106 GLY A N 1
ATOM 850 C CA . GLY A 1 106 ? -8.624 -9.630 19.621 1.00 82.31 106 GLY A CA 1
ATOM 851 C C . GLY A 1 106 ? -8.672 -8.120 19.858 1.00 82.31 106 GLY A C 1
ATOM 852 O O . GLY A 1 106 ? -9.577 -7.626 20.524 1.00 82.31 106 GLY A O 1
ATOM 853 N N . TYR A 1 107 ? -7.780 -7.354 19.225 1.00 87.19 107 TYR A N 1
ATOM 854 C CA . TYR A 1 107 ? -7.854 -5.892 19.223 1.00 87.19 107 TYR A CA 1
ATOM 855 C C . TYR A 1 107 ? -9.122 -5.351 18.547 1.00 87.19 107 TYR A C 1
ATOM 857 O O . TYR A 1 107 ? -9.598 -4.294 18.936 1.00 87.19 107 TYR A O 1
ATOM 865 N N . PHE A 1 108 ? -9.754 -6.066 17.608 1.00 91.50 108 PHE A N 1
ATOM 866 C CA . PHE A 1 108 ? -11.075 -5.650 17.120 1.00 91.50 108 PHE A CA 1
ATOM 867 C C . PHE A 1 108 ? -12.127 -5.707 18.229 1.00 91.50 108 PHE A C 1
ATOM 869 O O . PHE A 1 108 ? -13.059 -4.905 18.219 1.00 91.50 108 PHE A O 1
ATOM 876 N N . ASP A 1 109 ? -12.011 -6.643 19.171 1.00 90.69 109 ASP A N 1
ATOM 877 C CA . ASP A 1 109 ? -12.972 -6.832 20.263 1.00 90.69 109 ASP A CA 1
ATOM 878 C C . ASP A 1 109 ? -12.838 -5.796 21.368 1.00 90.69 109 ASP A C 1
ATOM 880 O O . ASP A 1 109 ? -13.841 -5.424 21.975 1.00 90.69 109 ASP A O 1
ATOM 884 N N . LEU A 1 110 ? -11.638 -5.248 21.541 1.00 93.31 110 LEU A N 1
ATOM 885 C CA . LEU A 1 110 ? -11.369 -4.139 22.453 1.00 93.31 110 LEU A CA 1
ATOM 886 C C . LEU A 1 110 ? -11.941 -2.799 21.954 1.00 93.31 110 LEU A C 1
ATOM 888 O O . LEU A 1 110 ? -11.988 -1.831 22.709 1.00 93.31 110 LEU A O 1
ATOM 892 N N . SER A 1 111 ? -12.360 -2.710 20.687 1.00 95.69 111 SER A N 1
ATOM 893 C CA . SER A 1 111 ? -12.924 -1.485 20.117 1.00 95.69 111 SER A CA 1
ATOM 894 C C . SER A 1 111 ? -14.362 -1.245 20.578 1.00 95.69 111 SER A C 1
ATOM 896 O O . SER A 1 111 ? -15.239 -2.094 20.396 1.00 95.69 111 SER A O 1
ATOM 898 N N . TYR A 1 112 ? -14.636 -0.062 21.123 1.00 95.38 112 TYR A N 1
ATOM 899 C CA . TYR A 1 112 ? -15.952 0.311 21.621 1.00 95.38 112 TYR A CA 1
ATOM 900 C C . TYR A 1 112 ? -16.854 0.836 20.494 1.00 95.38 112 TYR A C 1
ATOM 902 O O . TYR A 1 112 ? -16.643 1.910 19.932 1.00 95.38 112 TYR A O 1
ATOM 910 N N . GLY A 1 113 ? -17.908 0.074 20.191 1.00 94.00 113 GLY A N 1
ATOM 911 C CA . GLY A 1 113 ? -18.996 0.451 19.281 1.00 94.00 113 GLY A CA 1
ATOM 912 C C . GLY A 1 113 ? -18.653 0.375 17.790 1.00 94.00 113 GLY A C 1
ATOM 913 O O . GLY A 1 113 ? -19.355 -0.300 17.035 1.00 94.00 113 GLY A O 1
ATOM 914 N N . ILE A 1 114 ? -17.584 1.048 17.368 1.00 97.38 114 ILE A N 1
ATOM 915 C CA . ILE A 1 114 ? -17.167 1.163 15.963 1.00 97.38 114 ILE A CA 1
ATOM 916 C C . ILE A 1 114 ? -15.708 0.745 15.778 1.00 97.38 114 ILE A C 1
ATOM 918 O O . ILE A 1 114 ? -14.976 0.591 16.752 1.00 97.38 114 ILE A O 1
ATOM 922 N N . VAL A 1 115 ? -15.279 0.580 14.530 1.00 97.56 115 VAL A N 1
ATOM 923 C CA . VAL A 1 115 ? -13.868 0.485 14.125 1.00 97.56 115 VAL A CA 1
ATOM 924 C C . VAL A 1 115 ? -13.636 1.516 13.032 1.00 97.56 115 VAL A C 1
ATOM 926 O O . VAL A 1 115 ? -14.333 1.488 12.020 1.00 97.56 115 VAL A O 1
ATOM 929 N N . LEU A 1 116 ? -12.675 2.413 13.223 1.00 97.62 116 LEU A N 1
ATOM 930 C CA . LEU A 1 116 ? -12.250 3.351 12.186 1.00 97.62 116 LEU A CA 1
ATOM 931 C C . LEU A 1 116 ? -11.321 2.623 11.219 1.00 97.62 116 LEU A C 1
ATOM 933 O O . LEU A 1 116 ? -10.496 1.821 11.655 1.00 97.62 116 LEU A O 1
ATOM 937 N N . MET A 1 117 ? -11.411 2.898 9.924 1.00 95.75 117 MET A N 1
ATOM 938 C CA . MET A 1 117 ? -10.566 2.234 8.934 1.00 95.75 117 MET A CA 1
ATOM 939 C C . MET A 1 117 ? -10.117 3.184 7.837 1.00 95.75 117 MET A C 1
ATOM 941 O O . MET A 1 117 ? -10.939 3.860 7.221 1.00 95.75 117 MET A O 1
ATOM 945 N N . LYS A 1 118 ? -8.809 3.196 7.564 1.00 93.38 118 LYS A N 1
ATOM 946 C CA . LYS A 1 118 ? -8.204 3.977 6.479 1.00 93.38 118 LYS A CA 1
ATOM 947 C C . LYS A 1 118 ? -8.544 3.345 5.123 1.00 93.38 118 LYS A C 1
ATOM 949 O O . LYS A 1 118 ? -7.783 2.534 4.598 1.00 93.38 118 LYS A O 1
ATOM 954 N N . THR A 1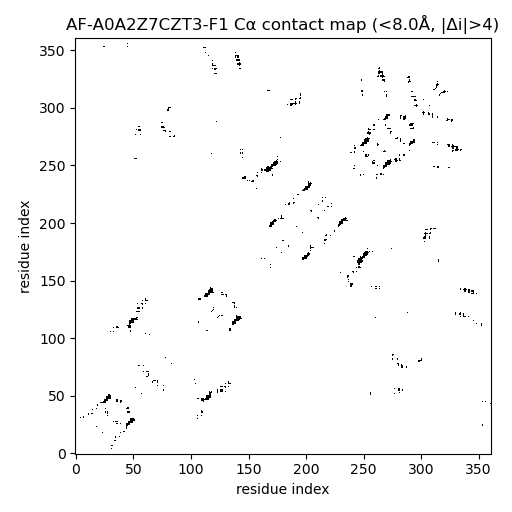 119 ? -9.716 3.680 4.596 1.00 92.81 119 THR A N 1
ATOM 955 C CA . THR A 1 119 ? -10.271 3.182 3.331 1.00 92.81 119 THR A CA 1
ATOM 956 C C . THR A 1 119 ? -11.330 4.159 2.799 1.00 92.81 119 THR A C 1
ATOM 958 O O . THR A 1 119 ? -11.694 5.101 3.496 1.00 92.81 119 THR A O 1
ATOM 961 N N . CYS A 1 120 ? -11.850 3.904 1.597 1.00 91.81 120 CYS A N 1
ATOM 962 C CA . CYS A 1 120 ? -13.041 4.555 1.045 1.00 91.81 120 CYS A CA 1
ATOM 963 C C . CYS A 1 120 ? -14.033 3.494 0.544 1.00 91.81 120 CYS A C 1
ATOM 965 O O . CYS A 1 120 ? -13.642 2.426 0.041 1.00 91.81 120 CYS A O 1
ATOM 967 N N . ARG A 1 121 ? -15.336 3.774 0.655 1.00 93.19 121 ARG A N 1
ATOM 968 C CA . ARG A 1 121 ? -16.374 2.823 0.213 1.00 93.19 121 ARG A CA 1
ATOM 969 C C . ARG A 1 121 ? -16.355 2.616 -1.292 1.00 93.19 121 ARG A C 1
ATOM 971 O O . ARG A 1 121 ? -16.664 1.515 -1.755 1.00 93.19 121 ARG A O 1
ATOM 978 N N . GLY A 1 122 ? -15.959 3.629 -2.050 1.00 91.62 122 GLY A N 1
ATOM 979 C CA . GLY A 1 122 ? -15.929 3.590 -3.496 1.00 91.62 122 GLY A CA 1
ATOM 980 C C . GLY A 1 122 ? -15.033 2.501 -4.074 1.00 91.62 122 GLY A C 1
ATOM 981 O O . GLY A 1 122 ? -15.334 2.010 -5.166 1.00 91.62 122 GLY A O 1
ATOM 982 N N . ILE A 1 123 ? -14.005 2.091 -3.326 1.00 92.00 123 ILE A N 1
ATOM 983 C CA . ILE A 1 123 ? -13.055 1.038 -3.699 1.00 92.00 123 ILE A CA 1
ATOM 984 C C . ILE A 1 123 ? -13.307 -0.254 -2.914 1.00 92.00 123 ILE A C 1
ATOM 986 O O . ILE A 1 123 ? -13.344 -1.329 -3.509 1.00 92.00 123 ILE A O 1
ATOM 990 N N . GLU A 1 124 ? -13.517 -0.179 -1.596 1.00 96.19 124 GLU A N 1
ATOM 991 C CA . GLU A 1 124 ? -13.553 -1.372 -0.735 1.00 96.19 124 GLU A CA 1
ATOM 992 C C . GLU A 1 124 ? -14.917 -1.646 -0.074 1.00 96.19 124 GLU A C 1
ATOM 994 O O . GLU A 1 124 ? -15.006 -2.494 0.812 1.00 96.19 124 GLU A O 1
ATOM 999 N N . GLY A 1 125 ? -16.002 -0.984 -0.493 1.00 96.19 125 GLY A N 1
ATOM 1000 C CA . GLY A 1 125 ? -17.300 -1.006 0.204 1.00 96.19 125 GLY A CA 1
ATOM 1001 C C . GLY A 1 125 ? -17.830 -2.402 0.557 1.00 96.19 125 GLY A C 1
ATOM 1002 O O . GLY A 1 125 ? -18.196 -2.649 1.702 1.00 96.19 125 GLY A O 1
ATOM 1003 N N . LYS A 1 126 ? -17.774 -3.363 -0.374 1.00 97.25 126 LYS A N 1
ATOM 1004 C CA . LYS A 1 126 ? -18.212 -4.750 -0.107 1.00 97.25 126 LYS A CA 1
ATOM 1005 C C . LYS A 1 126 ? -17.353 -5.475 0.941 1.00 97.25 126 LYS A C 1
ATOM 1007 O O . LYS A 1 126 ? -17.845 -6.348 1.657 1.00 97.25 126 LYS A O 1
ATOM 1012 N N . TYR A 1 127 ? -16.071 -5.122 1.036 1.00 97.81 127 TYR A N 1
ATOM 1013 C CA . TYR A 1 127 ? -15.149 -5.663 2.033 1.00 97.81 127 TYR A CA 1
ATOM 1014 C C . TYR A 1 127 ? -15.369 -5.006 3.396 1.00 97.81 127 TYR A C 1
ATOM 1016 O O . TYR A 1 127 ? -15.325 -5.701 4.410 1.00 97.81 127 TYR A O 1
ATOM 1024 N N . VAL A 1 128 ? -15.675 -3.703 3.418 1.00 97.62 128 VAL A N 1
ATOM 1025 C CA . VAL A 1 128 ? -16.094 -2.969 4.624 1.00 97.62 128 VAL A CA 1
ATOM 1026 C C . VAL A 1 128 ? -17.348 -3.604 5.218 1.00 97.62 128 VAL A C 1
ATOM 1028 O O . VAL A 1 128 ? -17.368 -3.935 6.404 1.00 97.62 128 VAL A O 1
ATOM 1031 N N . ASP A 1 129 ? -18.366 -3.840 4.389 1.00 98.00 129 ASP A N 1
ATOM 1032 C CA . ASP A 1 129 ? -19.639 -4.417 4.828 1.00 98.00 129 ASP A CA 1
ATOM 1033 C C . ASP A 1 129 ? -19.444 -5.837 5.368 1.00 98.00 129 ASP A C 1
ATOM 1035 O O . ASP A 1 129 ? -19.923 -6.178 6.452 1.00 98.00 129 ASP A O 1
ATOM 1039 N N . TYR A 1 130 ? -18.666 -6.652 4.654 1.00 97.44 130 TYR A N 1
ATOM 1040 C CA . TYR A 1 130 ? -18.357 -8.008 5.086 1.00 97.44 130 TYR A CA 1
ATOM 1041 C C . TYR A 1 130 ? -17.582 -8.040 6.409 1.00 97.44 130 TYR A C 1
ATOM 1043 O O . TYR A 1 130 ? -17.941 -8.785 7.322 1.00 97.44 130 TYR A O 1
ATOM 1051 N N . LEU A 1 131 ? -16.542 -7.212 6.546 1.00 96.06 131 LEU A N 1
ATOM 1052 C CA . LEU A 1 131 ? -15.771 -7.125 7.783 1.00 96.06 131 LEU A CA 1
ATOM 1053 C C . LEU A 1 131 ? -16.640 -6.654 8.953 1.00 96.06 131 LEU A C 1
ATOM 1055 O O . LEU A 1 131 ? -16.507 -7.191 10.049 1.00 96.06 131 LEU A O 1
ATOM 1059 N N . SER A 1 132 ? -17.549 -5.703 8.720 1.00 96.94 132 SER A N 1
ATOM 1060 C CA . SER A 1 132 ? -18.472 -5.199 9.740 1.00 96.94 132 SER A CA 1
ATOM 1061 C C . SER A 1 132 ? -19.375 -6.299 10.304 1.00 96.94 132 SER A C 1
ATOM 1063 O O . SER A 1 132 ? -19.547 -6.395 11.523 1.00 96.94 132 SER A O 1
ATOM 1065 N N . VAL A 1 133 ? -19.887 -7.183 9.441 1.00 95.62 133 VAL A N 1
ATOM 1066 C CA . VAL A 1 133 ? -20.640 -8.377 9.864 1.00 95.62 133 VAL A CA 1
ATOM 1067 C C . VAL A 1 133 ? -19.749 -9.319 10.673 1.00 95.62 133 VAL A C 1
ATOM 1069 O O . VAL A 1 133 ? -20.146 -9.776 11.746 1.00 95.62 133 VAL A O 1
ATOM 1072 N N . MET A 1 134 ? -18.533 -9.578 10.190 1.00 91.56 134 MET A N 1
ATOM 1073 C CA . MET A 1 134 ? -17.595 -10.514 10.811 1.00 91.56 134 MET A CA 1
ATOM 1074 C C . MET A 1 134 ? -17.160 -10.087 12.217 1.00 91.56 134 MET A C 1
ATOM 1076 O O . MET A 1 134 ? -17.189 -10.902 13.137 1.00 91.56 134 MET A O 1
ATOM 1080 N N . CYS A 1 135 ? -16.796 -8.817 12.406 1.00 92.06 135 CYS A N 1
ATOM 1081 C CA . CYS A 1 135 ? -16.333 -8.296 13.695 1.00 92.06 135 CYS A CA 1
ATOM 1082 C C . CYS A 1 135 ? -17.470 -7.809 14.610 1.00 92.06 135 CYS A C 1
ATOM 1084 O O . CYS A 1 135 ? -17.208 -7.364 15.733 1.00 92.06 135 CYS A O 1
ATOM 1086 N N . LYS A 1 136 ? -18.726 -7.885 14.134 1.00 93.94 136 LYS A N 1
ATOM 1087 C CA . LYS A 1 136 ? -19.949 -7.427 14.817 1.00 93.94 136 LYS A CA 1
ATOM 1088 C C . LYS A 1 136 ? -19.867 -5.972 15.289 1.00 93.94 136 LYS A C 1
ATOM 1090 O O . LYS A 1 136 ? -20.430 -5.613 16.323 1.00 93.94 136 LYS A O 1
ATOM 1095 N N . LYS A 1 137 ? -19.148 -5.134 14.542 1.00 94.88 137 LYS A N 1
ATOM 1096 C CA . LYS A 1 137 ? -18.975 -3.701 14.812 1.00 94.88 137 LYS A CA 1
ATOM 1097 C C . LYS A 1 137 ? -19.157 -2.927 13.526 1.00 94.88 137 LYS A C 1
ATOM 1099 O O . LYS A 1 137 ? -18.820 -3.417 12.450 1.00 94.88 137 LYS A O 1
ATOM 1104 N N . LYS A 1 138 ? -19.667 -1.701 13.629 1.00 96.62 138 LYS A N 1
ATOM 1105 C CA . LYS A 1 138 ? -19.740 -0.805 12.474 1.00 96.62 138 LYS A CA 1
ATOM 1106 C C . LYS A 1 138 ? -18.316 -0.426 12.070 1.00 96.62 138 LYS A C 1
ATOM 1108 O O . LYS A 1 138 ? -17.611 0.211 12.849 1.00 96.62 138 LYS A O 1
ATOM 1113 N N . VAL A 1 139 ? -17.900 -0.833 10.875 1.00 97.75 139 VAL A N 1
ATOM 1114 C CA . VAL A 1 139 ? -16.636 -0.377 10.285 1.00 97.75 139 VAL A CA 1
ATOM 1115 C C . VAL A 1 139 ? -16.912 0.950 9.590 1.00 97.75 139 VAL A C 1
ATOM 1117 O O . VAL A 1 139 ? -17.808 1.041 8.752 1.00 97.75 139 VAL A O 1
ATOM 1120 N N . VAL A 1 140 ? -16.178 1.982 9.987 1.00 97.44 140 VAL A N 1
ATOM 1121 C CA . VAL A 1 140 ? -16.362 3.364 9.551 1.00 97.44 140 VAL A CA 1
ATOM 1122 C C . VAL A 1 140 ? -15.123 3.781 8.757 1.00 97.44 140 VAL A C 1
ATOM 1124 O O . VAL A 1 140 ? -14.046 3.920 9.342 1.00 97.44 140 VAL A O 1
ATOM 1127 N N . PRO A 1 141 ? -15.247 3.937 7.430 1.00 96.25 141 PRO A N 1
ATOM 1128 C CA . PRO A 1 141 ? -14.215 4.550 6.604 1.00 96.25 141 PRO A CA 1
ATOM 1129 C C . PRO A 1 141 ? -13.859 5.944 7.122 1.00 96.25 141 PRO A C 1
ATOM 1131 O O . PRO A 1 141 ? -14.743 6.692 7.524 1.00 96.25 141 PRO A O 1
ATOM 1134 N N . VAL A 1 142 ? -12.570 6.277 7.119 1.00 94.81 142 VAL A N 1
ATOM 1135 C CA . VAL A 1 142 ? -12.067 7.632 7.420 1.00 94.81 142 VAL A CA 1
ATOM 1136 C C . VAL A 1 142 ? -11.488 8.313 6.179 1.00 94.81 142 VAL A C 1
ATOM 1138 O O . VAL A 1 142 ? -10.728 9.269 6.287 1.00 94.81 142 VAL A O 1
ATOM 1141 N N . GLY A 1 143 ? -11.771 7.773 4.995 1.00 91.62 143 GLY A N 1
ATOM 1142 C CA . GLY A 1 143 ? -11.231 8.267 3.741 1.00 91.62 143 GLY A CA 1
ATOM 1143 C C . GLY A 1 143 ? -9.748 7.922 3.522 1.00 91.62 143 GLY A C 1
ATOM 1144 O O . GLY A 1 143 ? -9.150 7.093 4.227 1.00 91.62 143 GLY A O 1
ATOM 1145 N N . PRO A 1 144 ? -9.132 8.538 2.498 1.00 90.50 144 PRO A N 1
ATOM 1146 C CA . PRO A 1 144 ? -7.788 8.194 2.044 1.00 90.50 144 PRO A CA 1
ATOM 1147 C C . PRO A 1 144 ? -6.669 8.691 2.977 1.00 90.50 144 PRO A C 1
ATOM 1149 O O . PRO A 1 144 ? -5.610 8.058 3.044 1.00 90.50 144 PRO A O 1
ATOM 1152 N N . LEU A 1 145 ? -6.877 9.787 3.721 1.00 90.19 145 LEU A N 1
ATOM 1153 C CA . LEU A 1 145 ? -5.871 10.416 4.596 1.00 90.19 145 LEU A CA 1
ATOM 1154 C C . LEU A 1 145 ? -4.498 10.572 3.908 1.00 90.19 145 LEU A C 1
ATOM 1156 O O . LEU A 1 145 ? -3.455 10.192 4.457 1.00 90.19 145 LEU A O 1
ATOM 1160 N N . VAL A 1 146 ? -4.500 11.062 2.666 1.00 87.38 146 VAL A N 1
ATOM 1161 C CA . VAL A 1 146 ? -3.278 11.301 1.889 1.00 87.38 146 VAL A CA 1
ATOM 1162 C C . VAL A 1 146 ? -2.710 12.661 2.281 1.00 87.38 146 VAL A C 1
ATOM 1164 O O . VAL A 1 146 ? -3.324 13.696 2.040 1.00 87.38 146 VAL A O 1
ATOM 1167 N N . SER A 1 147 ? -1.518 12.666 2.886 1.00 77.88 147 SER A N 1
ATOM 1168 C CA . SER A 1 147 ? -0.824 13.916 3.208 1.00 77.88 147 SER A CA 1
ATOM 1169 C C . SER A 1 147 ? -0.284 14.563 1.934 1.00 77.88 147 SER A C 1
ATOM 1171 O O . SER A 1 147 ? 0.462 13.934 1.181 1.00 77.88 147 SER A O 1
ATOM 1173 N N . GLN A 1 148 ? -0.639 15.826 1.704 1.00 65.25 148 GLN A N 1
ATOM 1174 C CA . GLN A 1 148 ? -0.199 16.585 0.530 1.00 65.25 148 GLN A CA 1
ATOM 1175 C C . GLN A 1 148 ? 1.072 17.419 0.777 1.00 65.25 148 GLN A C 1
ATOM 1177 O O . GLN A 1 148 ? 1.551 18.071 -0.148 1.00 65.25 148 GLN A O 1
ATOM 1182 N N . SER A 1 149 ? 1.655 17.404 1.983 1.00 53.97 149 SER A N 1
ATOM 1183 C CA . SER A 1 149 ? 2.667 18.396 2.372 1.00 53.97 149 SER A CA 1
ATOM 1184 C C . SER A 1 149 ? 3.842 17.835 3.178 1.00 53.97 149 SER A C 1
ATOM 1186 O O . SER A 1 149 ? 3.729 17.542 4.362 1.00 53.97 149 SER A O 1
ATOM 1188 N N . TYR A 1 150 ? 5.007 17.796 2.528 1.00 52.66 150 TYR A N 1
ATOM 1189 C CA . TYR A 1 150 ? 6.312 18.094 3.125 1.00 52.66 150 TYR A CA 1
ATOM 1190 C C . TYR A 1 150 ? 7.162 18.739 2.025 1.00 52.66 150 TYR A C 1
ATOM 1192 O O . TYR A 1 150 ? 7.328 18.134 0.970 1.00 52.66 150 TYR A O 1
ATOM 1200 N N . ASP A 1 151 ? 7.636 19.968 2.238 1.00 50.53 151 ASP A N 1
ATOM 1201 C CA . ASP A 1 151 ? 8.585 20.653 1.352 1.00 50.53 151 ASP A CA 1
ATOM 1202 C C . ASP A 1 151 ? 10.009 20.377 1.845 1.00 50.53 151 ASP A C 1
ATOM 1204 O O . ASP A 1 151 ? 10.502 21.036 2.758 1.00 50.53 151 ASP A O 1
ATOM 1208 N N . GLY A 1 152 ? 10.649 19.349 1.287 1.00 57.06 152 GLY A N 1
ATOM 1209 C CA . GLY A 1 152 ? 12.077 19.083 1.463 1.00 57.06 152 GLY A CA 1
ATOM 1210 C C . GLY A 1 152 ? 12.907 19.689 0.326 1.00 57.06 152 GLY A C 1
ATOM 1211 O O . GLY A 1 152 ? 12.435 19.806 -0.800 1.00 57.06 152 GLY A O 1
ATOM 1212 N N . GLU A 1 153 ? 14.169 20.039 0.586 1.00 53.06 153 GLU A N 1
ATOM 1213 C CA . GLU A 1 153 ? 15.061 20.657 -0.418 1.00 53.06 153 GLU A CA 1
ATOM 1214 C C . GLU A 1 153 ? 15.295 19.774 -1.665 1.00 53.06 153 GLU A C 1
ATOM 1216 O O . GLU A 1 153 ? 15.354 20.294 -2.776 1.00 53.06 153 GLU A O 1
ATOM 1221 N N . ASN A 1 154 ? 15.331 18.440 -1.515 1.00 57.69 154 ASN A N 1
ATOM 1222 C CA . ASN A 1 154 ? 15.462 17.484 -2.634 1.00 57.69 154 ASN A CA 1
ATOM 1223 C C . ASN A 1 154 ? 14.197 17.356 -3.503 1.00 57.69 154 ASN A C 1
ATOM 1225 O O . ASN A 1 154 ? 14.215 16.666 -4.528 1.00 57.69 154 ASN A O 1
ATOM 1229 N N . ASP A 1 155 ? 13.087 17.973 -3.100 1.00 70.81 155 ASP A N 1
ATOM 1230 C CA . ASP A 1 155 ? 11.838 17.882 -3.845 1.00 70.81 155 ASP A CA 1
ATOM 1231 C C . ASP A 1 155 ? 11.923 18.662 -5.161 1.00 70.81 155 ASP A C 1
ATOM 1233 O O . ASP A 1 155 ? 11.305 18.249 -6.144 1.00 70.81 155 ASP A O 1
ATOM 1237 N N . SER A 1 156 ? 12.705 19.749 -5.208 1.00 75.88 156 SER A N 1
ATOM 1238 C CA . SER A 1 156 ? 12.789 20.605 -6.397 1.00 75.88 156 SER A CA 1
ATOM 1239 C C . SER A 1 156 ? 13.486 19.902 -7.562 1.00 75.88 156 SER A C 1
ATOM 1241 O O . SER A 1 156 ? 12.938 19.880 -8.658 1.00 75.88 156 SER A O 1
ATOM 1243 N N . GLU A 1 157 ? 14.618 19.224 -7.340 1.00 89.19 157 GLU A N 1
ATOM 1244 C CA . GLU A 1 157 ? 15.377 18.576 -8.422 1.00 89.19 157 GLU A CA 1
ATOM 1245 C C . GLU A 1 157 ? 14.588 17.450 -9.105 1.00 89.19 157 GLU A C 1
ATOM 1247 O O . GLU A 1 157 ? 14.588 17.327 -10.335 1.00 89.19 157 GLU A O 1
ATOM 1252 N N . ILE A 1 158 ? 13.887 16.629 -8.315 1.00 92.81 158 ILE A N 1
ATOM 1253 C CA . ILE A 1 158 ? 13.068 15.527 -8.838 1.00 92.81 158 ILE A CA 1
ATOM 1254 C C . ILE A 1 158 ? 11.888 16.083 -9.640 1.00 92.81 158 ILE A C 1
ATOM 1256 O O . ILE A 1 158 ? 11.602 15.594 -10.738 1.00 92.81 158 ILE A O 1
ATOM 1260 N N . VAL A 1 159 ? 11.209 17.104 -9.113 1.00 91.31 159 VAL A N 1
ATOM 1261 C CA . VAL A 1 159 ? 10.064 17.740 -9.779 1.00 91.31 159 VAL A CA 1
ATOM 1262 C C . VAL A 1 159 ? 10.501 18.480 -11.047 1.00 91.31 159 VAL A C 1
ATOM 1264 O O . VAL A 1 159 ? 9.838 18.363 -12.080 1.00 91.31 159 VAL A O 1
ATOM 1267 N N . ASP A 1 160 ? 11.645 19.159 -11.030 1.00 93.12 160 ASP A N 1
ATOM 1268 C CA . ASP A 1 160 ? 12.220 19.837 -12.195 1.00 93.12 160 ASP A CA 1
ATOM 1269 C C . ASP A 1 160 ? 12.611 18.845 -13.290 1.00 93.12 160 ASP A C 1
ATOM 1271 O O . ASP A 1 160 ? 12.390 19.089 -14.482 1.00 93.12 160 ASP A O 1
ATOM 1275 N N . TRP A 1 161 ? 13.179 17.699 -12.913 1.00 95.44 161 TRP A N 1
ATOM 1276 C CA . TRP A 1 161 ? 13.481 16.638 -13.866 1.00 95.44 161 TRP A CA 1
ATOM 1277 C C . TRP A 1 161 ? 12.206 16.044 -14.466 1.00 95.44 161 TRP A C 1
ATOM 1279 O O . TRP A 1 161 ? 12.128 15.885 -15.686 1.00 95.44 161 TRP A O 1
ATOM 1289 N N . LEU A 1 162 ? 11.186 15.775 -13.643 1.00 96.94 162 LEU A N 1
ATOM 1290 C CA . LEU A 1 162 ? 9.879 15.293 -14.098 1.00 96.94 162 LEU A CA 1
ATOM 1291 C C . LEU A 1 162 ? 9.200 16.284 -15.047 1.00 96.94 162 LEU A C 1
ATOM 1293 O O . LEU A 1 162 ? 8.622 15.866 -16.051 1.00 96.94 162 LEU A O 1
ATOM 1297 N N . SER A 1 163 ? 9.316 17.584 -14.777 1.00 96.44 163 SER A N 1
ATOM 1298 C CA . SER A 1 163 ? 8.732 18.660 -15.588 1.00 96.44 163 SER A CA 1
ATOM 1299 C C . SER A 1 163 ? 9.281 18.703 -17.016 1.00 96.44 163 SER A C 1
ATOM 1301 O O . SER A 1 163 ? 8.604 19.183 -17.925 1.00 96.44 163 SER A O 1
ATOM 1303 N N . LYS A 1 164 ? 10.479 18.152 -17.243 1.00 96.75 164 LYS A N 1
ATOM 1304 C CA . LYS A 1 164 ? 11.109 18.023 -18.569 1.00 96.75 164 LYS A CA 1
ATOM 1305 C C . LYS A 1 164 ? 10.672 16.763 -19.324 1.00 96.75 164 LYS A C 1
ATOM 1307 O O . LYS A 1 164 ? 11.068 16.578 -20.474 1.00 96.75 164 LYS A O 1
ATOM 1312 N N . LYS A 1 165 ? 9.905 15.866 -18.695 1.00 97.62 165 LYS A N 1
ATOM 1313 C CA . LYS A 1 165 ? 9.442 14.608 -19.301 1.00 97.62 165 LYS A CA 1
ATOM 1314 C C . LYS A 1 165 ? 8.007 14.742 -19.824 1.00 97.62 165 LYS A C 1
ATOM 1316 O O . LYS A 1 165 ? 7.199 15.417 -19.182 1.00 97.62 165 LYS A O 1
ATOM 1321 N N . PRO A 1 166 ? 7.655 14.083 -20.945 1.00 97.50 166 PRO A N 1
ATOM 1322 C CA . PRO A 1 166 ? 6.277 14.031 -21.432 1.00 97.50 166 PRO A CA 1
ATOM 1323 C C . PRO A 1 166 ? 5.293 13.460 -20.402 1.00 97.50 166 P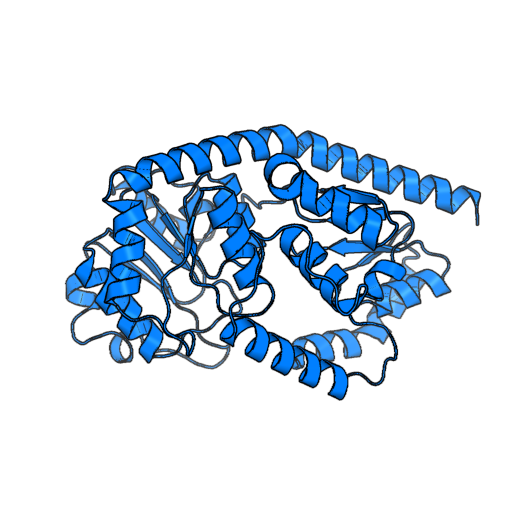RO A C 1
ATOM 1325 O O . PRO A 1 166 ? 5.677 12.736 -19.479 1.00 97.50 166 PRO A O 1
ATOM 1328 N N . GLN A 1 167 ? 4.007 13.751 -20.594 1.00 97.62 167 GLN A N 1
ATOM 1329 C CA . GLN A 1 167 ? 2.935 13.199 -19.769 1.00 97.62 167 GLN A CA 1
ATOM 1330 C C . GLN A 1 167 ? 2.960 11.662 -19.794 1.00 97.62 167 GLN A C 1
ATOM 1332 O O . GLN A 1 167 ? 3.208 11.066 -20.842 1.00 97.62 167 GLN A O 1
ATOM 1337 N N . PHE A 1 168 ? 2.724 11.033 -18.640 1.00 97.56 168 PHE A N 1
ATOM 1338 C CA . PHE A 1 168 ? 2.688 9.574 -18.467 1.00 97.56 168 PHE A CA 1
ATOM 1339 C C . PHE A 1 168 ? 3.920 8.810 -18.986 1.00 97.56 168 PHE A C 1
ATOM 1341 O O . PHE A 1 168 ? 3.817 7.639 -19.337 1.00 97.56 168 PHE A O 1
ATOM 1348 N N . SER A 1 169 ? 5.092 9.447 -19.043 1.00 97.69 169 SER A N 1
ATOM 1349 C CA . SER A 1 169 ? 6.304 8.856 -19.632 1.00 97.69 169 SER A CA 1
ATOM 1350 C C . SER A 1 169 ? 7.323 8.338 -18.613 1.00 97.69 169 SER A C 1
ATOM 1352 O O . SER A 1 169 ? 8.336 7.758 -19.012 1.00 97.69 169 SER A O 1
ATOM 1354 N N . THR A 1 170 ? 7.069 8.532 -17.317 1.00 98.62 170 THR A N 1
ATOM 1355 C CA . THR A 1 170 ? 7.969 8.152 -16.221 1.00 98.62 170 THR A CA 1
ATOM 1356 C C . THR A 1 170 ? 7.347 7.095 -15.317 1.00 98.62 170 THR A C 1
ATOM 1358 O O . THR A 1 170 ? 6.202 7.223 -14.886 1.00 98.62 170 THR A O 1
ATOM 1361 N N . VAL A 1 171 ? 8.131 6.075 -14.975 1.00 98.75 171 VAL A N 1
ATOM 1362 C CA . VAL A 1 171 ? 7.799 5.073 -13.959 1.00 98.75 171 VAL A CA 1
ATOM 1363 C C . VAL A 1 171 ? 8.397 5.487 -12.618 1.00 98.75 171 VAL A C 1
ATOM 1365 O O . VAL A 1 171 ? 9.610 5.654 -12.495 1.00 98.75 171 VAL A O 1
ATOM 1368 N N . PHE A 1 172 ? 7.569 5.624 -11.591 1.00 98.75 172 PHE A N 1
ATOM 1369 C CA . PHE A 1 172 ? 8.048 5.769 -10.220 1.00 98.75 172 PHE A CA 1
ATOM 1370 C C . PHE A 1 172 ? 8.195 4.390 -9.570 1.00 98.75 172 PHE A C 1
ATOM 1372 O O . PHE A 1 172 ? 7.318 3.546 -9.720 1.00 98.75 172 PHE A O 1
ATOM 1379 N N . ILE A 1 173 ? 9.296 4.136 -8.866 1.00 98.62 173 ILE A N 1
ATOM 1380 C CA . ILE A 1 173 ? 9.617 2.836 -8.263 1.00 98.62 173 ILE A CA 1
ATOM 1381 C C . ILE A 1 173 ? 9.966 3.047 -6.795 1.00 98.62 173 ILE A C 1
ATOM 1383 O O . ILE A 1 173 ? 10.983 3.666 -6.470 1.00 98.62 173 ILE A O 1
ATOM 1387 N N . SER A 1 174 ? 9.138 2.505 -5.904 1.00 97.56 174 SER A N 1
ATOM 1388 C CA . SER A 1 174 ? 9.338 2.596 -4.457 1.00 97.56 174 SER A CA 1
ATOM 1389 C C . SER A 1 174 ? 8.719 1.399 -3.740 1.00 97.56 174 SER A C 1
ATOM 1391 O O . SER A 1 174 ? 7.542 1.068 -3.893 1.00 97.56 174 SER A O 1
ATOM 1393 N N . PHE A 1 175 ? 9.521 0.762 -2.890 1.00 96.38 175 PHE A N 1
ATOM 1394 C CA . PHE A 1 175 ? 9.109 -0.397 -2.095 1.00 96.38 175 PHE A CA 1
ATOM 1395 C C . PHE A 1 175 ? 8.755 -0.016 -0.650 1.00 96.38 175 PHE A C 1
ATOM 1397 O O . PHE A 1 175 ? 8.716 -0.868 0.234 1.00 96.38 175 PHE A O 1
ATOM 1404 N N . GLY A 1 176 ? 8.448 1.262 -0.404 1.00 92.00 176 GLY A N 1
ATOM 1405 C CA . GLY A 1 176 ? 8.057 1.756 0.914 1.00 92.00 176 GLY A CA 1
ATOM 1406 C C . GLY A 1 176 ? 9.232 1.883 1.881 1.00 92.00 176 GLY A C 1
ATOM 1407 O O . GLY A 1 176 ? 10.397 1.794 1.497 1.00 92.00 176 GLY A O 1
ATOM 1408 N N . SER A 1 177 ? 8.929 2.138 3.152 1.00 87.00 177 SER A N 1
ATOM 1409 C CA . SER A 1 177 ? 9.936 2.420 4.181 1.00 87.00 177 SER A CA 1
ATOM 1410 C C . SER A 1 177 ? 10.529 1.182 4.845 1.00 87.00 177 SER A C 1
ATOM 1412 O O . SER A 1 177 ? 11.635 1.261 5.373 1.00 87.00 177 SER A O 1
ATOM 1414 N N . GLU A 1 178 ? 9.817 0.055 4.816 1.00 86.62 178 GLU A N 1
ATOM 1415 C CA . GLU A 1 178 ? 10.150 -1.140 5.599 1.00 86.62 178 GLU A CA 1
ATOM 1416 C C . GLU A 1 178 ? 10.496 -2.374 4.756 1.00 86.62 178 GLU A C 1
ATOM 1418 O O . GLU A 1 178 ? 10.573 -3.489 5.289 1.00 86.62 178 GLU A O 1
ATOM 1423 N N . ASN A 1 179 ? 10.650 -2.219 3.441 1.00 87.69 179 ASN A N 1
ATOM 1424 C CA . ASN A 1 179 ? 11.074 -3.308 2.570 1.00 87.69 179 ASN A CA 1
ATOM 1425 C C . ASN A 1 179 ? 12.440 -3.001 1.967 1.00 87.69 179 ASN A C 1
ATOM 1427 O O . ASN A 1 179 ? 12.697 -1.896 1.491 1.00 87.69 179 ASN A O 1
ATOM 1431 N N . TYR A 1 180 ? 13.296 -4.016 1.972 1.00 90.56 180 TYR A N 1
ATOM 1432 C CA . TYR A 1 180 ? 14.654 -3.944 1.460 1.00 90.56 180 TYR A CA 1
ATOM 1433 C C . TYR A 1 180 ? 14.818 -5.058 0.437 1.00 90.56 180 TYR A C 1
ATOM 1435 O O . TYR A 1 180 ? 14.546 -6.221 0.737 1.00 90.56 180 TYR A O 1
ATOM 1443 N N . LEU A 1 181 ? 15.203 -4.687 -0.779 1.00 91.94 181 LEU A N 1
ATOM 1444 C CA . LEU A 1 181 ? 15.408 -5.641 -1.861 1.00 91.94 181 LEU A CA 1
ATOM 1445 C C . LEU A 1 181 ? 16.744 -6.362 -1.691 1.00 91.94 181 LEU A C 1
ATOM 1447 O O . LEU A 1 181 ? 17.720 -5.774 -1.219 1.00 91.94 181 LEU A O 1
ATOM 1451 N N . SER A 1 182 ? 16.813 -7.616 -2.131 1.00 92.25 182 SER A N 1
ATOM 1452 C CA . SER A 1 182 ? 18.101 -8.296 -2.278 1.00 92.25 182 SER A CA 1
ATOM 1453 C C . SER A 1 182 ? 18.909 -7.692 -3.433 1.00 92.25 182 SER A C 1
ATOM 1455 O O . SER A 1 182 ? 18.360 -7.041 -4.329 1.00 92.25 182 SER A O 1
ATOM 1457 N N . LYS A 1 183 ? 20.228 -7.930 -3.443 1.00 92.69 183 LYS A N 1
ATOM 1458 C CA . LYS A 1 183 ? 21.095 -7.522 -4.562 1.00 92.69 183 LYS A CA 1
ATOM 1459 C C . LYS A 1 183 ? 20.600 -8.102 -5.890 1.00 92.69 183 LYS A C 1
ATOM 1461 O O . LYS A 1 183 ? 20.506 -7.369 -6.869 1.00 92.69 183 LYS A O 1
ATOM 1466 N N . ASP A 1 184 ? 20.204 -9.372 -5.896 1.00 93.94 184 ASP A N 1
ATOM 1467 C CA . ASP A 1 184 ? 19.698 -10.046 -7.094 1.00 93.94 184 ASP A CA 1
ATOM 1468 C C . ASP A 1 184 ? 18.405 -9.400 -7.606 1.00 93.94 184 ASP A C 1
ATOM 1470 O O . ASP A 1 184 ? 18.284 -9.122 -8.796 1.00 93.94 184 ASP A O 1
ATOM 1474 N N . GLN A 1 185 ? 17.470 -9.063 -6.710 1.00 95.50 185 GLN A N 1
ATOM 1475 C CA . GLN A 1 185 ? 16.242 -8.352 -7.084 1.00 95.50 185 GLN A CA 1
ATOM 1476 C C . GLN A 1 185 ? 16.540 -6.973 -7.679 1.00 95.50 185 GLN A C 1
ATOM 1478 O O . GLN A 1 185 ? 15.945 -6.598 -8.688 1.00 95.50 185 GLN A O 1
ATOM 1483 N N . MET A 1 186 ? 17.480 -6.222 -7.093 1.00 96.00 186 MET A N 1
ATOM 1484 C CA . MET A 1 186 ? 17.908 -4.937 -7.652 1.00 96.00 186 MET A CA 1
ATOM 1485 C C . MET A 1 186 ? 18.524 -5.105 -9.048 1.00 96.00 186 MET A C 1
ATOM 1487 O O . MET A 1 186 ? 18.227 -4.322 -9.949 1.00 96.00 186 MET A O 1
ATOM 1491 N N . GLN A 1 187 ? 19.333 -6.142 -9.266 1.00 96.62 187 GLN A N 1
ATOM 1492 C CA . GLN A 1 187 ? 19.906 -6.416 -10.583 1.00 96.62 187 GLN A CA 1
ATOM 1493 C C . GLN A 1 187 ? 18.847 -6.787 -11.622 1.00 96.62 187 GLN A C 1
ATOM 1495 O O . GLN A 1 187 ? 18.934 -6.319 -12.757 1.00 96.62 187 GLN A O 1
ATOM 1500 N N . GLU A 1 188 ? 17.853 -7.600 -11.266 1.00 98.06 188 GLU A N 1
ATOM 1501 C CA . GLU A 1 188 ? 16.770 -7.959 -12.187 1.00 98.06 188 GLU A CA 1
ATOM 1502 C C . GLU A 1 188 ? 15.888 -6.751 -12.533 1.00 98.06 188 GLU A C 1
ATOM 1504 O O . GLU A 1 188 ? 15.565 -6.562 -13.705 1.00 98.06 188 GLU A O 1
ATOM 1509 N N . ILE A 1 189 ? 15.599 -5.866 -11.570 1.00 97.94 189 ILE A N 1
ATOM 1510 C CA . ILE A 1 189 ? 14.909 -4.589 -11.831 1.00 97.94 189 ILE A CA 1
ATOM 1511 C C . ILE A 1 189 ? 15.733 -3.705 -12.772 1.00 97.94 189 ILE A C 1
ATOM 1513 O O . ILE A 1 189 ? 15.200 -3.200 -13.758 1.00 97.94 189 ILE A O 1
ATOM 1517 N N . ALA A 1 190 ? 17.034 -3.533 -12.513 1.00 97.56 190 ALA A N 1
ATOM 1518 C CA . ALA A 1 190 ? 17.906 -2.707 -13.348 1.00 97.56 190 ALA A CA 1
ATOM 1519 C C . ALA A 1 190 ? 17.971 -3.221 -14.796 1.00 97.56 190 ALA A C 1
ATOM 1521 O O . ALA A 1 190 ? 17.798 -2.447 -15.737 1.00 97.56 190 ALA A O 1
ATOM 1522 N N . LYS A 1 191 ? 18.143 -4.536 -14.984 1.00 97.81 191 LYS A N 1
ATOM 1523 C CA . LYS A 1 191 ? 18.114 -5.168 -16.313 1.00 97.81 191 LYS A CA 1
ATOM 1524 C C . LYS A 1 191 ? 16.741 -5.014 -16.972 1.00 97.81 191 LYS A C 1
ATOM 1526 O O . LYS A 1 191 ? 16.663 -4.702 -18.155 1.00 97.81 191 LYS A O 1
ATOM 1531 N N . GLY A 1 192 ? 15.654 -5.178 -16.220 1.00 98.12 192 GLY A N 1
ATOM 1532 C CA . GLY A 1 192 ? 14.298 -4.984 -16.734 1.00 98.12 192 GLY A CA 1
ATOM 1533 C C . GLY A 1 192 ? 14.053 -3.546 -17.202 1.00 98.12 192 GLY A C 1
ATOM 1534 O O . GLY A 1 192 ? 13.481 -3.335 -18.270 1.00 98.12 192 GLY A O 1
ATOM 1535 N N . LEU A 1 193 ? 14.580 -2.556 -16.474 1.00 97.75 193 LEU A N 1
ATOM 1536 C CA . LEU A 1 193 ? 14.556 -1.141 -16.863 1.00 97.75 193 LEU A CA 1
ATOM 1537 C C . LEU A 1 193 ? 15.336 -0.844 -18.146 1.00 97.75 193 LEU A C 1
ATOM 1539 O O . LEU A 1 193 ? 15.000 0.107 -18.855 1.00 97.75 193 LEU A O 1
ATOM 1543 N N . GLU A 1 194 ? 16.393 -1.598 -18.448 1.00 95.38 194 GLU A N 1
ATOM 1544 C CA . GLU A 1 194 ? 17.082 -1.523 -19.744 1.00 95.38 194 GLU A CA 1
ATOM 1545 C C . GLU A 1 194 ? 16.216 -2.101 -20.869 1.00 95.38 194 GLU A C 1
ATOM 1547 O O . GLU A 1 194 ? 16.119 -1.491 -21.931 1.00 95.38 194 GLU A O 1
ATOM 1552 N N . LEU A 1 195 ? 15.520 -3.214 -20.620 1.00 96.25 195 LEU A N 1
ATOM 1553 C CA . LEU A 1 195 ? 14.669 -3.883 -21.611 1.00 96.25 195 LEU A CA 1
ATOM 1554 C C . LEU A 1 195 ? 13.409 -3.096 -21.997 1.00 96.25 195 LEU A C 1
ATOM 1556 O O . LEU A 1 195 ? 12.887 -3.285 -23.101 1.00 96.25 195 LEU A O 1
ATOM 1560 N N . CYS A 1 196 ? 12.872 -2.267 -21.100 1.00 94.25 196 CYS A N 1
ATOM 1561 C CA . CYS A 1 196 ? 11.694 -1.440 -21.381 1.00 94.25 196 CYS A CA 1
ATOM 1562 C C . CYS A 1 196 ? 12.023 -0.008 -21.821 1.00 94.25 196 CYS A C 1
ATOM 1564 O O . CYS A 1 196 ? 11.152 0.644 -22.386 1.00 94.25 196 CYS A O 1
ATOM 1566 N N . ASN A 1 197 ? 13.260 0.462 -21.620 1.00 94.56 197 ASN A N 1
ATOM 1567 C CA . ASN A 1 197 ? 13.742 1.779 -22.055 1.00 94.56 197 ASN A CA 1
ATOM 1568 C C . ASN A 1 197 ? 12.810 2.960 -21.688 1.00 94.56 197 ASN A C 1
ATOM 1570 O O . ASN A 1 197 ? 12.629 3.898 -22.460 1.00 94.56 197 ASN A O 1
ATOM 1574 N N . VAL A 1 198 ? 12.209 2.908 -20.498 1.00 96.44 198 VAL A N 1
ATOM 1575 C CA . VAL A 1 198 ? 11.338 3.971 -19.965 1.00 96.44 198 VAL A CA 1
ATOM 1576 C C . VAL A 1 198 ? 12.136 5.005 -19.166 1.00 96.44 198 VAL A C 1
ATOM 1578 O O . VAL A 1 198 ? 13.249 4.714 -18.702 1.00 96.44 198 VAL A O 1
ATOM 1581 N N . ASN A 1 199 ? 11.552 6.195 -18.964 1.00 98.38 199 ASN A N 1
ATOM 1582 C CA . ASN A 1 199 ? 12.038 7.099 -17.925 1.00 98.38 199 ASN A CA 1
ATOM 1583 C C . ASN A 1 199 ? 11.670 6.530 -16.550 1.00 98.38 199 ASN A C 1
ATOM 1585 O O . ASN A 1 199 ? 10.593 5.948 -16.397 1.00 98.38 199 ASN A O 1
ATOM 1589 N N . PHE A 1 200 ? 12.516 6.710 -15.539 1.00 98.50 200 PHE A N 1
ATOM 1590 C CA . PHE A 1 200 ? 12.215 6.219 -14.198 1.00 98.50 200 PHE A CA 1
ATOM 1591 C C . PHE A 1 200 ? 12.774 7.086 -13.070 1.00 98.50 200 PHE A C 1
ATOM 1593 O O . PHE A 1 200 ? 13.799 7.749 -13.206 1.00 98.50 200 PHE A O 1
ATOM 1600 N N . ILE A 1 201 ? 12.112 7.018 -11.920 1.00 98.06 201 ILE A N 1
ATOM 1601 C CA . ILE A 1 201 ? 12.659 7.431 -10.628 1.00 98.06 201 ILE A CA 1
ATOM 1602 C C . ILE A 1 201 ? 12.625 6.205 -9.731 1.00 98.06 201 ILE A C 1
ATOM 1604 O O . ILE A 1 201 ? 11.553 5.648 -9.503 1.00 98.06 201 ILE A O 1
ATOM 1608 N N . TRP A 1 202 ? 13.775 5.788 -9.212 1.00 97.50 202 TRP A N 1
ATOM 1609 C CA . TRP A 1 202 ? 13.871 4.619 -8.346 1.00 97.50 202 TRP A CA 1
ATOM 1610 C C . TRP A 1 202 ? 14.431 4.973 -6.976 1.00 97.50 202 TRP A C 1
ATOM 1612 O O . TRP A 1 202 ? 15.589 5.360 -6.836 1.00 97.50 202 TRP A O 1
ATOM 1622 N N . VAL A 1 203 ? 13.597 4.802 -5.953 1.00 95.19 203 VAL A N 1
ATOM 1623 C CA . VAL A 1 203 ? 13.980 4.944 -4.550 1.00 95.19 203 VAL A CA 1
ATOM 1624 C C . VAL A 1 203 ? 14.594 3.639 -4.052 1.00 95.19 203 VAL A C 1
ATOM 1626 O O . VAL A 1 203 ? 13.918 2.612 -3.954 1.00 95.19 203 VAL A O 1
ATOM 1629 N N . VAL A 1 204 ? 15.877 3.688 -3.704 1.00 92.44 204 VAL A N 1
ATOM 1630 C CA . VAL A 1 204 ? 16.626 2.568 -3.128 1.00 92.44 204 VAL A CA 1
ATOM 1631 C C . VAL A 1 204 ? 16.824 2.812 -1.637 1.00 92.44 204 VAL A C 1
ATOM 1633 O O . VAL A 1 204 ? 17.306 3.867 -1.215 1.00 92.44 204 VAL A O 1
ATOM 1636 N N . ARG A 1 205 ? 16.466 1.811 -0.830 1.00 88.19 205 ARG A N 1
ATOM 1637 C CA . ARG A 1 205 ? 16.609 1.836 0.628 1.00 88.19 205 ARG A CA 1
ATOM 1638 C C . ARG A 1 205 ? 17.439 0.668 1.130 1.00 88.19 205 ARG A C 1
ATOM 1640 O O . ARG A 1 205 ? 17.420 -0.415 0.550 1.00 88.19 205 ARG A O 1
ATOM 1647 N N . SER A 1 206 ? 18.111 0.901 2.249 1.00 85.19 206 SER A N 1
ATOM 1648 C CA . SER A 1 206 ? 18.851 -0.093 3.020 1.00 85.19 206 SER A CA 1
ATOM 1649 C C . SER A 1 206 ? 18.451 -0.018 4.496 1.00 85.19 206 SER A C 1
ATOM 1651 O O . SER A 1 206 ? 17.991 1.041 4.943 1.00 85.19 206 SER A O 1
ATOM 1653 N N . PRO A 1 207 ? 18.599 -1.116 5.259 1.00 81.50 207 PRO A N 1
ATOM 1654 C CA . PRO A 1 207 ? 18.409 -1.087 6.703 1.00 81.50 207 PRO A CA 1
ATOM 1655 C C . PRO A 1 207 ? 19.278 -0.017 7.373 1.00 81.50 207 PRO A C 1
ATOM 1657 O O . PRO A 1 207 ? 20.373 0.302 6.908 1.00 81.50 207 PRO A O 1
ATOM 1660 N N . VAL A 1 208 ? 18.808 0.536 8.493 1.00 77.38 208 VAL A N 1
ATOM 1661 C CA . VAL A 1 208 ? 19.577 1.526 9.261 1.00 77.38 208 VAL A CA 1
ATOM 1662 C C . VAL A 1 208 ? 20.910 0.917 9.702 1.00 77.38 208 VAL A C 1
ATOM 1664 O O . VAL A 1 208 ? 20.934 -0.128 10.347 1.00 77.38 208 VAL A O 1
ATOM 1667 N N . GLY A 1 209 ? 22.012 1.590 9.367 1.00 76.31 209 GLY A N 1
ATOM 1668 C CA . GLY A 1 209 ? 23.374 1.117 9.636 1.00 76.31 209 GLY A CA 1
ATOM 1669 C C . GLY A 1 209 ? 23.991 0.303 8.495 1.00 76.31 209 GLY A C 1
ATOM 1670 O O . GLY A 1 209 ? 25.207 0.141 8.464 1.00 76.31 209 GLY A O 1
ATOM 1671 N N . GLU A 1 210 ? 23.197 -0.125 7.514 1.00 80.12 210 GLU A N 1
ATOM 1672 C CA . GLU A 1 210 ? 23.680 -0.747 6.285 1.00 80.12 210 GLU A CA 1
ATOM 1673 C C . GLU A 1 210 ? 23.708 0.297 5.166 1.00 80.12 210 GLU A C 1
ATOM 1675 O O . GLU A 1 210 ? 22.722 0.993 4.913 1.00 80.12 210 GLU A O 1
ATOM 1680 N N . ARG A 1 211 ? 24.843 0.433 4.475 1.00 75.75 211 ARG A N 1
ATOM 1681 C CA . ARG A 1 211 ? 24.958 1.286 3.285 1.00 75.75 211 ARG A CA 1
ATOM 1682 C C . ARG A 1 211 ? 25.078 0.403 2.056 1.00 75.75 211 ARG A C 1
ATOM 1684 O O . ARG A 1 211 ? 26.013 -0.381 1.947 1.00 75.75 211 ARG A O 1
ATOM 1691 N N . ILE A 1 212 ? 24.138 0.556 1.129 1.00 81.81 212 ILE A N 1
ATOM 1692 C CA . ILE A 1 212 ? 24.237 -0.055 -0.195 1.00 81.81 212 ILE A CA 1
ATOM 1693 C C . ILE A 1 212 ? 25.034 0.888 -1.096 1.00 81.81 212 ILE A C 1
ATOM 1695 O O . ILE A 1 212 ? 24.609 2.024 -1.341 1.00 81.81 212 ILE A O 1
ATOM 1699 N N . ASP A 1 213 ? 26.167 0.417 -1.617 1.00 87.62 213 ASP A N 1
ATOM 1700 C CA . ASP A 1 213 ? 26.797 1.075 -2.755 1.00 87.62 213 ASP A CA 1
ATOM 1701 C C . ASP A 1 213 ? 26.071 0.674 -4.042 1.00 87.62 213 ASP A C 1
ATOM 1703 O O . ASP A 1 213 ? 26.112 -0.467 -4.500 1.00 87.62 213 ASP A O 1
ATOM 1707 N N . ILE A 1 214 ? 25.374 1.645 -4.623 1.00 87.94 214 ILE A N 1
ATOM 1708 C CA . ILE A 1 214 ? 24.614 1.465 -5.858 1.00 87.94 214 ILE A CA 1
ATOM 1709 C C . ILE A 1 214 ? 25.549 1.144 -7.030 1.00 87.94 214 ILE A C 1
ATOM 1711 O O . ILE A 1 214 ? 25.150 0.390 -7.912 1.00 87.94 214 ILE A O 1
ATOM 1715 N N . ASN A 1 215 ? 26.792 1.635 -7.026 1.00 86.50 215 ASN A N 1
ATOM 1716 C CA . ASN A 1 215 ? 27.759 1.317 -8.079 1.00 86.50 215 ASN A CA 1
ATOM 1717 C C . ASN A 1 215 ? 28.160 -0.163 -8.067 1.00 86.50 215 ASN A C 1
ATOM 1719 O O . ASN A 1 215 ? 28.427 -0.728 -9.123 1.00 86.50 215 ASN A O 1
ATOM 1723 N N . GLU A 1 216 ? 28.185 -0.788 -6.887 1.00 87.62 216 GLU A N 1
ATOM 1724 C CA . GLU A 1 216 ? 28.535 -2.203 -6.730 1.00 87.62 216 GLU A CA 1
ATOM 1725 C C . GLU A 1 216 ? 27.346 -3.138 -6.968 1.00 87.62 216 GLU A C 1
ATOM 1727 O O . GLU A 1 216 ? 27.521 -4.262 -7.437 1.00 87.62 216 GLU A O 1
ATOM 1732 N N . VAL A 1 217 ? 26.132 -2.706 -6.613 1.00 90.56 217 VAL A N 1
ATOM 1733 C CA . VAL A 1 217 ? 24.933 -3.550 -6.733 1.00 90.56 217 VAL A CA 1
ATOM 1734 C C . VAL A 1 217 ? 24.357 -3.537 -8.145 1.00 90.56 217 VAL A C 1
ATOM 1736 O O . VAL A 1 217 ? 23.874 -4.573 -8.610 1.00 90.56 217 VAL A O 1
ATOM 1739 N N . MET A 1 218 ? 24.394 -2.393 -8.831 1.00 93.25 218 MET A N 1
ATOM 1740 C CA . MET A 1 218 ? 23.827 -2.271 -10.174 1.00 93.25 218 MET A CA 1
ATOM 1741 C C . MET A 1 218 ? 24.682 -3.004 -11.219 1.00 93.25 218 MET A C 1
ATOM 1743 O O . MET A 1 218 ? 25.902 -3.098 -11.074 1.00 93.25 218 MET A O 1
ATOM 1747 N N . PRO A 1 219 ? 24.078 -3.494 -12.320 1.00 94.75 219 PRO A N 1
ATOM 1748 C CA . PRO A 1 219 ? 24.837 -4.059 -13.430 1.00 94.75 219 PRO A CA 1
ATOM 1749 C C . PRO A 1 219 ? 25.901 -3.082 -13.946 1.00 94.75 219 PRO A C 1
ATOM 1751 O O . PRO A 1 219 ? 25.671 -1.874 -14.030 1.00 94.75 219 PRO A O 1
ATOM 1754 N N . LYS A 1 220 ? 27.064 -3.606 -14.349 1.00 94.31 220 LYS A N 1
ATOM 1755 C CA . LYS A 1 220 ? 28.196 -2.786 -14.804 1.00 94.31 220 LYS A CA 1
ATOM 1756 C C . LYS A 1 220 ? 27.775 -1.790 -15.899 1.00 94.31 220 LYS A C 1
ATOM 1758 O O . LYS A 1 220 ? 27.237 -2.177 -16.942 1.00 94.31 220 LYS A O 1
ATOM 1763 N N . GLY A 1 221 ? 28.033 -0.503 -15.657 1.00 93.38 221 GLY A N 1
ATOM 1764 C CA . GLY A 1 221 ? 27.719 0.607 -16.567 1.00 93.38 221 GLY A CA 1
ATOM 1765 C C . GLY A 1 221 ? 26.232 0.978 -16.666 1.00 93.38 221 GLY A C 1
ATOM 1766 O O . GLY A 1 221 ? 25.878 1.792 -17.514 1.00 93.38 221 GLY A O 1
ATOM 1767 N N . PHE A 1 222 ? 25.353 0.397 -15.841 1.00 95.19 222 PHE A N 1
ATOM 1768 C CA . PHE A 1 222 ? 23.919 0.713 -15.845 1.00 95.19 222 PHE A CA 1
ATOM 1769 C C . PHE A 1 222 ? 23.660 2.201 -15.590 1.00 95.19 222 PHE A C 1
ATOM 1771 O O . PHE A 1 222 ? 22.889 2.818 -16.318 1.00 95.19 222 PHE A O 1
ATOM 1778 N N . LEU A 1 223 ? 24.337 2.786 -14.595 1.00 93.62 223 LEU A N 1
ATOM 1779 C CA . LEU A 1 223 ? 24.156 4.193 -14.225 1.00 93.62 223 LEU A CA 1
ATOM 1780 C C . LEU A 1 223 ? 24.481 5.132 -15.391 1.00 93.62 223 LEU A C 1
ATOM 1782 O O . LEU A 1 223 ? 23.683 6.010 -15.704 1.00 93.62 223 LEU A O 1
ATOM 1786 N N . ASP A 1 224 ? 25.583 4.882 -16.102 1.00 94.00 224 ASP A N 1
ATOM 1787 C CA . ASP A 1 224 ? 25.973 5.675 -17.272 1.00 94.00 224 ASP A CA 1
ATOM 1788 C C . ASP A 1 224 ? 24.968 5.550 -18.420 1.00 94.00 224 ASP A C 1
ATOM 1790 O O . ASP A 1 224 ? 24.630 6.545 -19.062 1.00 94.00 224 ASP A O 1
ATOM 1794 N N . ARG A 1 225 ? 24.460 4.334 -18.666 1.00 94.31 225 ARG A N 1
ATOM 1795 C CA . ARG A 1 225 ? 23.444 4.075 -19.700 1.00 94.31 225 ARG A CA 1
ATOM 1796 C C . ARG A 1 225 ? 22.073 4.649 -19.340 1.00 94.31 225 ARG A C 1
ATOM 1798 O O . ARG A 1 225 ? 21.275 4.921 -20.234 1.00 94.31 225 ARG A O 1
ATOM 1805 N N . ALA A 1 226 ? 21.771 4.804 -18.053 1.00 93.56 226 ALA A N 1
ATOM 1806 C CA . ALA A 1 226 ? 20.473 5.262 -17.570 1.00 93.56 226 ALA A CA 1
ATOM 1807 C C . ALA A 1 226 ? 20.421 6.759 -17.224 1.00 93.56 226 ALA A C 1
ATOM 1809 O O . ALA A 1 226 ? 19.319 7.282 -17.097 1.00 93.56 226 ALA A O 1
ATOM 1810 N N . LYS A 1 227 ? 21.556 7.460 -17.112 1.00 90.75 227 LYS A N 1
ATOM 1811 C CA . LYS A 1 227 ? 21.646 8.826 -16.554 1.00 90.75 227 LYS A CA 1
ATOM 1812 C C . LYS A 1 227 ? 20.681 9.867 -17.146 1.00 90.75 227 LYS A C 1
ATOM 1814 O O . LYS A 1 227 ? 20.184 10.716 -16.420 1.00 90.75 227 LYS A O 1
ATOM 1819 N N . GLU A 1 228 ? 20.365 9.788 -18.440 1.00 91.12 228 GLU A N 1
ATOM 1820 C CA . GLU A 1 228 ? 19.465 10.752 -19.104 1.00 91.12 228 GLU A CA 1
ATOM 1821 C C . GLU A 1 228 ? 17.971 10.440 -18.875 1.00 91.12 228 GLU A C 1
ATOM 1823 O O . GLU A 1 228 ? 17.096 11.311 -18.968 1.00 91.12 228 GLU A O 1
ATOM 1828 N N . ARG A 1 229 ? 17.660 9.174 -18.571 1.00 95.38 229 ARG A N 1
ATOM 1829 C CA . ARG A 1 229 ? 16.294 8.640 -18.440 1.00 95.38 229 ARG A CA 1
ATOM 1830 C C . ARG A 1 229 ? 15.929 8.234 -17.013 1.00 95.38 229 ARG A C 1
ATOM 1832 O O . ARG A 1 229 ? 14.758 8.007 -16.745 1.00 95.38 229 ARG A O 1
ATOM 1839 N N . GLY A 1 230 ? 16.886 8.157 -16.097 1.00 95.88 230 GLY A N 1
ATOM 1840 C CA . GLY A 1 230 ? 16.688 7.598 -14.767 1.00 95.88 230 GLY A CA 1
ATOM 1841 C C . GLY A 1 230 ? 17.288 8.450 -13.661 1.00 95.88 230 GLY A C 1
ATOM 1842 O O . GLY A 1 230 ? 18.453 8.827 -13.742 1.00 95.88 230 GLY A O 1
ATOM 1843 N N . ILE A 1 231 ? 16.523 8.671 -12.593 1.00 95.25 231 ILE A N 1
ATOM 1844 C CA . ILE A 1 231 ? 17.043 9.156 -11.309 1.00 95.25 231 ILE A CA 1
ATOM 1845 C C . ILE A 1 231 ? 17.013 8.004 -10.309 1.00 95.25 231 ILE A C 1
ATOM 1847 O O . ILE A 1 231 ? 15.995 7.326 -10.159 1.00 95.25 231 ILE A O 1
ATOM 1851 N N . ILE A 1 232 ? 18.114 7.807 -9.585 1.00 93.94 232 ILE A N 1
ATOM 1852 C CA . ILE A 1 232 ? 18.158 6.894 -8.443 1.00 93.94 232 ILE A CA 1
ATOM 1853 C C . ILE A 1 232 ? 18.283 7.709 -7.164 1.00 93.94 232 ILE A C 1
ATOM 1855 O O . ILE A 1 232 ? 19.270 8.412 -6.958 1.00 93.94 232 ILE A O 1
ATOM 1859 N N . VAL A 1 233 ? 17.285 7.587 -6.294 1.00 91.81 233 VAL A N 1
ATOM 1860 C CA . VAL A 1 233 ? 17.207 8.311 -5.026 1.00 91.81 233 VAL A CA 1
ATOM 1861 C C . VAL A 1 233 ? 17.583 7.365 -3.893 1.00 91.81 233 VAL A C 1
ATOM 1863 O O . VAL A 1 233 ? 16.985 6.301 -3.736 1.00 91.81 233 VAL A O 1
ATOM 1866 N N . LYS A 1 234 ? 18.570 7.745 -3.080 1.00 88.44 234 LYS A N 1
ATOM 1867 C CA . LYS A 1 234 ? 18.942 7.000 -1.869 1.00 88.44 234 LYS A CA 1
ATOM 1868 C C . LYS A 1 234 ? 18.086 7.468 -0.693 1.00 88.44 234 LYS A C 1
ATOM 1870 O O . LYS A 1 234 ? 18.053 8.655 -0.389 1.00 88.44 234 LYS A O 1
ATOM 1875 N N . GLY A 1 235 ? 17.445 6.537 0.007 1.00 84.38 235 GLY A N 1
ATOM 1876 C CA . GLY A 1 235 ? 16.670 6.845 1.210 1.00 84.38 235 GLY A CA 1
ATOM 1877 C C . GLY A 1 235 ? 15.242 7.292 0.899 1.00 84.38 235 GLY A C 1
ATOM 1878 O O . GLY A 1 235 ? 14.391 6.455 0.600 1.00 84.38 235 GLY A O 1
ATOM 1879 N N . TRP A 1 236 ? 14.945 8.583 1.042 1.00 85.38 236 TRP A N 1
ATOM 1880 C CA . TRP A 1 236 ? 13.579 9.113 0.958 1.00 85.38 236 TRP A CA 1
ATOM 1881 C C . TRP A 1 236 ? 13.358 9.965 -0.298 1.00 85.38 236 TRP A C 1
ATOM 1883 O O . TRP A 1 236 ? 14.268 10.651 -0.749 1.00 85.38 236 TRP A O 1
ATOM 1893 N N . ALA A 1 237 ? 12.140 9.911 -0.840 1.00 88.88 237 ALA A N 1
ATOM 1894 C CA . ALA A 1 237 ? 11.671 10.746 -1.942 1.00 88.88 237 ALA A CA 1
ATOM 1895 C C . ALA A 1 237 ? 10.229 11.205 -1.654 1.00 88.88 237 ALA A C 1
ATOM 1897 O O . ALA A 1 237 ? 9.496 10.450 -0.998 1.00 88.88 237 ALA A O 1
ATOM 1898 N N . PRO A 1 238 ? 9.799 12.372 -2.169 1.00 90.25 238 PRO A N 1
ATOM 1899 C CA . PRO A 1 238 ? 8.462 12.914 -1.938 1.00 90.25 238 PRO A CA 1
ATOM 1900 C C . PRO A 1 238 ? 7.413 12.162 -2.760 1.00 90.25 238 PRO A C 1
ATOM 1902 O O . PRO A 1 238 ? 6.915 12.646 -3.775 1.00 90.25 238 PRO A O 1
ATOM 1905 N N . GLN A 1 239 ? 7.084 10.946 -2.322 1.00 93.75 239 GLN A N 1
ATOM 1906 C CA . GLN A 1 239 ? 6.240 9.999 -3.050 1.00 93.75 239 GLN A CA 1
ATOM 1907 C C . GLN A 1 239 ? 4.904 10.612 -3.493 1.00 93.75 239 GLN A C 1
ATOM 1909 O O . GLN A 1 239 ? 4.572 10.511 -4.670 1.00 93.75 239 GLN A O 1
ATOM 1914 N N . ALA A 1 240 ? 4.189 11.307 -2.602 1.00 92.62 240 ALA A N 1
ATOM 1915 C CA . ALA A 1 240 ? 2.930 11.966 -2.947 1.00 92.62 240 ALA A CA 1
ATOM 1916 C C . ALA A 1 240 ? 3.101 13.014 -4.065 1.00 92.62 240 ALA A C 1
ATOM 1918 O O . ALA A 1 240 ? 2.334 13.016 -5.023 1.00 92.62 240 ALA A O 1
ATOM 1919 N N . LYS A 1 241 ? 4.151 13.848 -4.010 1.00 92.25 241 LYS A N 1
ATOM 1920 C CA . LYS A 1 241 ? 4.440 14.846 -5.059 1.00 92.25 241 LYS A CA 1
ATOM 1921 C C . LYS A 1 241 ? 4.813 14.196 -6.388 1.00 92.25 241 LYS A C 1
ATOM 1923 O O . LYS A 1 241 ? 4.386 14.664 -7.439 1.00 92.25 241 LYS A O 1
ATOM 1928 N N . ILE A 1 242 ? 5.598 13.118 -6.346 1.00 95.62 242 ILE A N 1
ATOM 1929 C CA . ILE A 1 242 ? 5.974 12.363 -7.545 1.00 95.62 242 ILE A CA 1
ATOM 1930 C C . ILE A 1 242 ? 4.720 11.760 -8.184 1.00 95.62 242 ILE A C 1
ATOM 1932 O O . ILE A 1 242 ? 4.501 11.959 -9.374 1.00 95.62 242 ILE A O 1
ATOM 1936 N N . LEU A 1 243 ? 3.874 11.082 -7.404 1.00 97.19 243 LEU A N 1
ATOM 1937 C CA . LEU A 1 243 ? 2.634 10.476 -7.897 1.00 97.19 243 LEU A CA 1
ATOM 1938 C C . LEU A 1 243 ? 1.635 11.516 -8.423 1.00 97.19 243 LEU A C 1
ATOM 1940 O O . LEU A 1 243 ? 0.961 11.252 -9.411 1.00 97.19 243 LEU A O 1
ATOM 1944 N N . ALA A 1 244 ? 1.580 12.707 -7.825 1.00 95.75 244 ALA A N 1
ATOM 1945 C CA . ALA A 1 244 ? 0.750 13.811 -8.306 1.00 95.75 244 ALA A CA 1
ATOM 1946 C C . ALA A 1 244 ? 1.242 14.425 -9.632 1.00 95.75 244 ALA A C 1
ATOM 1948 O O . ALA A 1 244 ? 0.510 15.177 -10.279 1.00 95.75 244 ALA A O 1
ATOM 1949 N N . HIS A 1 245 ? 2.485 14.160 -10.044 1.00 97.31 245 HIS A N 1
ATOM 1950 C CA . HIS A 1 245 ? 3.072 14.805 -11.210 1.00 97.31 245 HIS A CA 1
ATOM 1951 C C . HIS A 1 245 ? 2.593 14.167 -12.523 1.00 97.31 245 HIS A C 1
ATOM 1953 O O . HIS A 1 245 ? 2.779 12.976 -12.759 1.00 97.31 245 HIS A O 1
ATOM 1959 N N . LYS A 1 246 ? 2.094 14.989 -13.457 1.00 97.31 246 LYS A N 1
ATOM 1960 C CA . LYS A 1 246 ? 1.523 14.561 -14.756 1.00 97.31 246 LYS A CA 1
ATOM 1961 C C . LYS A 1 246 ? 2.417 13.641 -15.604 1.00 97.31 246 LYS A C 1
ATOM 1963 O O . LYS A 1 246 ? 1.931 12.878 -16.434 1.00 97.31 246 LYS A O 1
ATOM 1968 N N . SER A 1 247 ? 3.735 13.748 -15.450 1.00 98.38 247 SER A N 1
ATOM 1969 C CA . SER A 1 247 ? 4.702 12.929 -16.196 1.00 98.38 247 SER A CA 1
ATOM 1970 C C . SER A 1 247 ? 4.826 11.500 -15.667 1.00 98.38 247 SER A C 1
ATOM 1972 O O . SER A 1 247 ? 5.367 10.652 -16.373 1.00 98.38 247 SER A O 1
ATOM 1974 N N . VAL A 1 248 ? 4.321 11.203 -14.467 1.00 98.56 248 VAL A N 1
ATOM 1975 C CA . VAL A 1 248 ? 4.293 9.838 -13.931 1.00 98.56 248 VAL A CA 1
ATOM 1976 C C . VAL A 1 248 ? 3.145 9.063 -14.567 1.00 98.56 248 VAL A C 1
ATOM 1978 O O . VAL A 1 248 ? 1.992 9.470 -14.501 1.00 98.56 248 VAL A O 1
ATOM 1981 N N . GLY A 1 249 ? 3.478 7.955 -15.229 1.00 98.19 249 GLY A N 1
ATOM 1982 C CA . GLY A 1 249 ? 2.523 7.081 -15.918 1.00 98.19 249 GLY A CA 1
ATOM 1983 C C . GLY A 1 249 ? 2.262 5.755 -15.210 1.00 98.19 249 GLY A C 1
ATOM 1984 O O . GLY A 1 249 ? 1.248 5.117 -15.484 1.00 98.19 249 GLY A O 1
ATOM 1985 N N . ALA A 1 250 ? 3.154 5.342 -14.308 1.00 98.69 250 ALA A N 1
ATOM 1986 C CA . ALA A 1 250 ? 3.007 4.121 -13.526 1.00 98.69 250 ALA A CA 1
ATOM 1987 C C . ALA A 1 250 ? 3.780 4.193 -12.210 1.00 98.69 250 ALA A C 1
ATOM 1989 O O . ALA A 1 250 ? 4.816 4.860 -12.110 1.00 98.69 250 ALA A O 1
ATOM 1990 N N . PHE A 1 251 ? 3.312 3.420 -11.236 1.00 98.81 251 PHE A N 1
ATOM 1991 C CA . PHE A 1 251 ? 3.967 3.207 -9.957 1.00 98.81 251 PHE A CA 1
ATOM 1992 C C . PHE A 1 251 ? 4.314 1.725 -9.777 1.00 98.81 251 PHE A C 1
ATOM 1994 O O . PHE A 1 251 ? 3.436 0.886 -9.607 1.00 98.81 251 PHE A O 1
ATOM 2001 N N . VAL A 1 252 ? 5.600 1.383 -9.781 1.00 98.81 252 VAL A N 1
ATOM 2002 C CA . VAL A 1 252 ? 6.074 0.079 -9.308 1.00 98.81 252 VAL A CA 1
ATOM 2003 C C . VAL A 1 252 ? 6.102 0.111 -7.784 1.00 98.81 252 VAL A C 1
ATOM 2005 O O . VAL A 1 252 ? 6.903 0.834 -7.183 1.00 98.81 252 VAL A O 1
ATOM 2008 N N . SER A 1 253 ? 5.228 -0.679 -7.167 1.00 98.62 253 SER A N 1
ATOM 2009 C CA . SER A 1 253 ? 4.963 -0.612 -5.733 1.00 98.62 253 SER A CA 1
ATOM 2010 C C . SER A 1 253 ? 4.988 -1.984 -5.078 1.00 98.62 253 SER A C 1
ATOM 2012 O O . SER A 1 253 ? 4.542 -2.980 -5.639 1.00 98.62 253 SER A O 1
ATOM 2014 N N . HIS A 1 254 ? 5.435 -2.000 -3.827 1.00 97.62 254 HIS A N 1
ATOM 2015 C CA . HIS A 1 254 ? 5.258 -3.118 -2.904 1.00 97.62 254 HIS A CA 1
ATOM 2016 C C . HIS A 1 254 ? 3.805 -3.321 -2.443 1.00 97.62 254 HIS A C 1
ATOM 2018 O O . HIS A 1 254 ? 3.551 -4.254 -1.696 1.00 97.62 254 HIS A O 1
ATOM 2024 N N . CYS A 1 255 ? 2.865 -2.449 -2.822 1.00 97.81 255 CYS A N 1
ATOM 2025 C CA . CYS A 1 255 ? 1.441 -2.553 -2.480 1.00 97.81 255 CYS A CA 1
ATOM 2026 C C . CYS A 1 255 ? 1.132 -2.484 -0.973 1.00 97.81 255 CYS A C 1
ATOM 2028 O O . CYS A 1 255 ? 0.140 -3.045 -0.510 1.00 97.81 255 CYS A O 1
ATOM 2030 N N . GLY A 1 256 ? 1.955 -1.792 -0.179 1.00 96.25 256 GLY A N 1
ATOM 2031 C CA . GLY A 1 2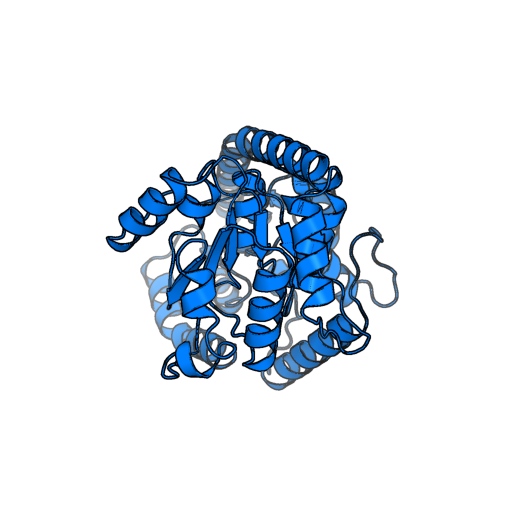56 ? 1.557 -1.415 1.180 1.00 96.25 256 GLY A CA 1
ATOM 2032 C C . GLY A 1 256 ? 0.357 -0.467 1.142 1.00 96.25 256 GLY A C 1
ATOM 2033 O O . GLY A 1 256 ? 0.273 0.370 0.241 1.00 96.25 256 GLY A O 1
ATOM 2034 N N . MET A 1 257 ? -0.555 -0.575 2.115 1.00 94.31 257 MET A N 1
ATOM 2035 C CA . MET A 1 257 ? -1.864 0.085 2.028 1.00 94.31 257 MET A CA 1
ATOM 2036 C C . MET A 1 257 ? -1.781 1.597 1.772 1.00 94.31 257 MET A C 1
ATOM 2038 O O . MET A 1 257 ? -2.466 2.101 0.890 1.00 94.31 257 MET A O 1
ATOM 2042 N N . SER A 1 258 ? -0.894 2.325 2.457 1.00 93.62 258 SER A N 1
ATOM 2043 C CA . SER A 1 258 ? -0.723 3.766 2.206 1.00 93.62 258 SER A CA 1
ATOM 2044 C C . SER A 1 258 ? -0.292 4.076 0.768 1.00 93.62 258 SER A C 1
ATOM 2046 O O . SER A 1 258 ? -0.820 5.000 0.165 1.00 93.62 258 SER A O 1
ATOM 2048 N N . SER A 1 259 ? 0.615 3.284 0.186 1.00 95.94 259 SER A N 1
ATOM 2049 C CA . SER A 1 259 ? 1.049 3.462 -1.209 1.00 95.94 259 SER A CA 1
ATOM 2050 C C . SER A 1 259 ? -0.038 3.072 -2.214 1.00 95.94 259 SER A C 1
ATOM 2052 O O . SER A 1 259 ? -0.146 3.690 -3.269 1.00 95.94 259 SER A O 1
ATOM 2054 N N . THR A 1 260 ? -0.853 2.068 -1.885 1.00 97.06 260 THR A N 1
ATOM 2055 C CA . THR A 1 260 ? -2.047 1.696 -2.657 1.00 97.06 260 THR A CA 1
ATOM 2056 C C . THR A 1 260 ? -3.065 2.839 -2.669 1.00 97.06 260 THR A C 1
ATOM 2058 O O . THR A 1 260 ? -3.543 3.211 -3.736 1.00 97.06 260 THR A O 1
ATOM 2061 N N . ILE A 1 261 ? -3.346 3.448 -1.512 1.00 95.88 261 ILE A N 1
ATOM 2062 C CA . ILE A 1 261 ? -4.262 4.594 -1.409 1.00 95.88 261 ILE A CA 1
ATOM 2063 C C . ILE A 1 261 ? -3.727 5.797 -2.185 1.00 95.88 261 ILE A C 1
ATOM 2065 O O . ILE A 1 261 ? -4.479 6.394 -2.942 1.00 95.88 261 ILE A O 1
ATOM 2069 N N . GLU A 1 262 ? -2.443 6.138 -2.058 1.00 96.31 262 GLU A N 1
ATOM 2070 C CA . GLU A 1 262 ? -1.851 7.244 -2.824 1.00 96.31 262 GLU A CA 1
ATOM 2071 C C . GLU A 1 262 ? -1.949 7.009 -4.339 1.00 96.31 262 GLU A C 1
ATOM 2073 O O . GLU A 1 262 ? -2.268 7.931 -5.084 1.00 96.31 262 GLU A O 1
ATOM 2078 N N . SER A 1 263 ? -1.735 5.776 -4.809 1.00 97.38 263 SER A N 1
ATOM 2079 C CA . SER A 1 263 ? -1.927 5.426 -6.222 1.00 97.38 263 SER A CA 1
ATOM 2080 C C . SER A 1 263 ? -3.366 5.656 -6.685 1.00 97.38 263 SER A C 1
ATOM 2082 O O . SER A 1 263 ? -3.564 6.299 -7.719 1.00 97.38 263 SER A O 1
ATOM 2084 N N . PHE A 1 264 ? -4.356 5.181 -5.921 1.00 97.19 264 PHE A N 1
ATOM 2085 C CA . PHE A 1 264 ? -5.763 5.444 -6.216 1.00 97.19 264 PHE A CA 1
ATOM 2086 C C . PHE A 1 264 ? -6.055 6.942 -6.206 1.00 97.19 264 PHE A C 1
ATOM 2088 O O . PHE A 1 264 ? -6.643 7.441 -7.154 1.00 97.19 264 PHE A O 1
ATOM 2095 N N . TYR A 1 265 ? -5.595 7.662 -5.186 1.00 96.62 265 TYR A N 1
ATOM 2096 C CA . TYR A 1 265 ? -5.862 9.083 -4.989 1.00 96.62 265 TYR A CA 1
ATOM 2097 C C . TYR A 1 265 ? -5.269 9.965 -6.097 1.00 96.62 265 TYR A C 1
ATOM 2099 O O . TYR A 1 265 ? -5.891 10.935 -6.529 1.00 96.62 265 TYR A O 1
ATOM 2107 N N . PHE A 1 266 ? -4.073 9.638 -6.591 1.00 97.50 266 PHE A N 1
ATOM 2108 C CA . PHE A 1 266 ? -3.425 10.370 -7.685 1.00 97.50 266 PHE A CA 1
ATOM 2109 C C . PHE A 1 266 ? -3.740 9.806 -9.077 1.00 97.50 266 PHE A C 1
ATOM 2111 O O . PHE A 1 266 ? -3.301 10.373 -10.074 1.00 97.50 266 PHE A O 1
ATOM 2118 N N . GLY A 1 267 ? -4.519 8.726 -9.167 1.00 97.75 267 GLY A N 1
ATOM 2119 C CA . GLY A 1 267 ? -4.933 8.131 -10.436 1.00 97.75 267 GLY A CA 1
ATOM 2120 C C . GLY A 1 267 ? -3.777 7.525 -11.233 1.00 97.75 267 GLY A C 1
ATOM 2121 O O . GLY A 1 267 ? -3.771 7.582 -12.462 1.00 97.75 267 GLY A O 1
ATOM 2122 N N . VAL A 1 268 ? -2.792 6.945 -10.541 1.00 98.69 268 VAL A N 1
ATOM 2123 C CA . VAL A 1 268 ? -1.596 6.351 -11.156 1.00 98.69 268 VAL A CA 1
ATOM 2124 C C . VAL A 1 268 ? -1.702 4.825 -11.140 1.00 98.69 268 VAL A C 1
ATOM 2126 O O . VAL A 1 268 ? -1.735 4.249 -10.052 1.00 98.69 268 VAL A O 1
ATOM 2129 N N . PRO A 1 269 ? -1.688 4.142 -12.300 1.00 98.62 269 PRO A N 1
ATOM 2130 C CA . PRO A 1 269 ? -1.696 2.685 -12.347 1.00 98.62 269 PRO A CA 1
ATOM 2131 C C . PRO A 1 269 ? -0.495 2.032 -11.661 1.00 98.62 269 PRO A C 1
ATOM 2133 O O . PRO A 1 269 ? 0.617 2.568 -11.678 1.00 98.62 269 PRO A O 1
ATOM 2136 N N . VAL A 1 270 ? -0.696 0.828 -11.122 1.00 98.88 270 VAL A N 1
ATOM 2137 C CA . VAL A 1 270 ? 0.322 0.112 -10.342 1.00 98.88 270 VAL A CA 1
ATOM 2138 C C . VAL A 1 270 ? 0.888 -1.088 -11.092 1.00 98.88 270 VAL A C 1
ATOM 2140 O O . VAL A 1 270 ? 0.159 -1.975 -11.530 1.00 98.88 270 VAL A O 1
ATOM 2143 N N . VAL A 1 271 ? 2.214 -1.167 -11.150 1.00 98.88 271 VAL A N 1
ATOM 2144 C CA . VAL A 1 271 ? 2.942 -2.414 -11.403 1.00 98.88 271 VAL A CA 1
ATOM 2145 C C . VAL A 1 271 ? 3.236 -3.037 -10.038 1.00 98.88 271 VAL A C 1
ATOM 2147 O O . VAL A 1 271 ? 4.118 -2.595 -9.300 1.00 98.88 271 VAL A O 1
ATOM 2150 N N . ALA A 1 272 ? 2.427 -4.016 -9.654 1.00 98.69 272 ALA A N 1
ATOM 2151 C CA . ALA A 1 272 ? 2.414 -4.578 -8.315 1.00 98.69 272 ALA A CA 1
ATOM 2152 C C . ALA A 1 272 ? 3.537 -5.605 -8.130 1.00 98.69 272 ALA A C 1
ATOM 2154 O O . ALA A 1 272 ? 3.644 -6.593 -8.859 1.00 98.69 272 ALA A O 1
ATOM 2155 N N . VAL A 1 273 ? 4.361 -5.376 -7.111 1.00 98.25 273 VAL A N 1
ATOM 2156 C CA . VAL A 1 273 ? 5.478 -6.234 -6.703 1.00 98.25 273 VAL A CA 1
ATOM 2157 C C . VAL A 1 273 ? 5.379 -6.463 -5.190 1.00 98.25 273 VAL A C 1
ATOM 2159 O O . VAL A 1 273 ? 6.237 -5.997 -4.439 1.00 98.25 273 VAL A O 1
ATOM 2162 N N . PRO A 1 274 ? 4.327 -7.154 -4.707 1.00 96.94 274 PRO A N 1
ATOM 2163 C CA . PRO A 1 274 ? 4.142 -7.390 -3.278 1.00 96.94 274 PRO A CA 1
ATOM 2164 C C . PRO A 1 274 ? 5.301 -8.212 -2.708 1.00 96.94 274 PRO A C 1
ATOM 2166 O O . PRO A 1 274 ? 5.875 -9.053 -3.410 1.00 96.94 274 PRO A O 1
ATOM 2169 N N . LEU A 1 275 ? 5.660 -7.949 -1.449 1.00 93.38 275 LEU A N 1
ATOM 2170 C CA . LEU A 1 275 ? 6.819 -8.556 -0.786 1.00 93.38 275 LEU A CA 1
ATOM 2171 C C . LEU A 1 275 ? 6.460 -9.322 0.493 1.00 93.38 275 LEU A C 1
ATOM 2173 O O . LEU A 1 275 ? 7.085 -10.344 0.769 1.00 93.38 275 LEU A O 1
ATOM 2177 N N . LYS A 1 276 ? 5.507 -8.843 1.304 1.00 90.56 276 LYS A N 1
ATOM 2178 C CA . LYS A 1 276 ? 5.167 -9.469 2.598 1.00 90.56 276 LYS A CA 1
ATOM 2179 C C . LYS A 1 276 ? 3.780 -9.085 3.127 1.00 90.56 276 LYS A C 1
ATOM 2181 O O . LYS A 1 276 ? 3.212 -8.080 2.716 1.00 90.56 276 LYS A O 1
ATOM 2186 N N . LEU A 1 277 ? 3.320 -9.826 4.139 1.00 89.81 277 LEU A N 1
ATOM 2187 C CA . LEU A 1 277 ? 2.139 -9.518 4.961 1.00 89.81 277 LEU A CA 1
ATOM 2188 C C . LEU A 1 277 ? 0.844 -9.389 4.134 1.00 89.81 277 LEU A C 1
ATOM 2190 O O . LEU A 1 277 ? 0.454 -10.336 3.459 1.00 89.81 277 LEU A O 1
ATOM 2194 N N . ASP A 1 278 ? 0.174 -8.244 4.216 1.00 92.94 278 ASP A N 1
ATOM 2195 C CA . ASP A 1 278 ? -1.073 -7.880 3.538 1.00 92.94 278 ASP A CA 1
ATOM 2196 C C . ASP A 1 278 ? -0.871 -7.458 2.074 1.00 92.94 278 ASP A C 1
ATOM 2198 O O . ASP A 1 278 ? -1.820 -7.450 1.289 1.00 92.94 278 ASP A O 1
ATOM 2202 N N . GLN A 1 279 ? 0.367 -7.153 1.678 1.00 96.62 279 GLN A N 1
ATOM 2203 C CA . GLN A 1 279 ? 0.693 -6.619 0.355 1.00 96.62 279 GLN A CA 1
ATOM 2204 C C . GLN A 1 279 ? 0.192 -7.481 -0.817 1.00 96.62 279 GLN A C 1
ATOM 2206 O O . GLN A 1 279 ? -0.305 -6.896 -1.781 1.00 96.62 279 GLN A O 1
ATOM 2211 N N . PRO A 1 280 ? 0.260 -8.832 -0.786 1.00 97.25 280 PRO A N 1
ATOM 2212 C CA . PRO A 1 280 ? -0.300 -9.647 -1.863 1.00 97.25 280 PRO A CA 1
ATOM 2213 C C . PRO A 1 280 ? -1.813 -9.456 -2.040 1.00 97.25 280 PRO A C 1
ATOM 2215 O O . PRO A 1 280 ? -2.297 -9.435 -3.167 1.00 97.25 280 PRO A O 1
ATOM 2218 N N . LEU A 1 281 ? -2.569 -9.261 -0.955 1.00 97.56 281 LEU A N 1
ATOM 2219 C CA . LEU A 1 281 ? -4.014 -9.016 -1.031 1.00 97.56 281 LEU A CA 1
ATOM 2220 C C . LEU A 1 281 ? -4.307 -7.612 -1.565 1.00 97.56 281 LEU A C 1
ATOM 2222 O O . LEU A 1 281 ? -5.182 -7.451 -2.413 1.00 97.56 281 LEU A O 1
ATOM 2226 N N . ASN A 1 282 ? -3.525 -6.613 -1.154 1.00 97.69 282 ASN A N 1
ATOM 2227 C CA . ASN A 1 282 ? -3.625 -5.261 -1.706 1.00 97.69 282 ASN A CA 1
ATOM 2228 C C . ASN A 1 282 ? -3.286 -5.240 -3.212 1.00 97.69 282 ASN A C 1
ATOM 2230 O O . ASN A 1 282 ? -3.921 -4.521 -3.981 1.00 97.69 282 ASN A O 1
ATOM 2234 N N . ALA A 1 283 ? -2.326 -6.057 -3.662 1.00 98.19 283 ALA A N 1
ATOM 2235 C CA . ALA A 1 283 ? -2.031 -6.239 -5.085 1.00 98.19 283 ALA A CA 1
ATOM 2236 C C . ALA A 1 283 ? -3.227 -6.841 -5.844 1.00 98.19 283 ALA A C 1
ATOM 2238 O O . ALA A 1 283 ? -3.564 -6.373 -6.931 1.00 98.19 283 ALA A O 1
ATOM 2239 N N . ARG A 1 284 ? -3.919 -7.829 -5.261 1.00 97.75 284 ARG A N 1
ATOM 2240 C CA . ARG A 1 284 ? -5.152 -8.393 -5.839 1.00 97.75 284 ARG A CA 1
ATOM 2241 C C . ARG A 1 284 ? -6.277 -7.366 -5.912 1.00 97.75 284 ARG A C 1
ATOM 2243 O O . ARG A 1 284 ? -6.954 -7.324 -6.932 1.00 97.75 284 ARG A O 1
ATOM 2250 N N . LEU A 1 285 ? -6.427 -6.508 -4.901 1.00 97.88 285 LEU A N 1
ATOM 2251 C CA . LEU A 1 285 ? -7.388 -5.400 -4.923 1.00 97.88 285 LEU A CA 1
ATOM 2252 C C . LEU A 1 285 ? -7.113 -4.434 -6.089 1.00 97.88 285 LEU A C 1
ATOM 2254 O O . LEU A 1 285 ? -8.037 -4.067 -6.809 1.00 97.88 285 LEU A O 1
ATOM 2258 N N . LEU A 1 286 ? -5.848 -4.061 -6.317 1.00 98.38 286 LEU A N 1
ATOM 2259 C CA . LEU A 1 286 ? -5.450 -3.204 -7.445 1.00 98.38 286 LEU A CA 1
ATOM 2260 C C . LEU A 1 286 ? -5.782 -3.845 -8.804 1.00 98.38 286 LEU A C 1
ATOM 2262 O O . LEU A 1 286 ? -6.272 -3.169 -9.711 1.00 98.38 286 LEU A O 1
ATOM 2266 N N . VAL A 1 287 ? -5.530 -5.151 -8.943 1.00 98.12 287 VAL A N 1
ATOM 2267 C CA . VAL A 1 287 ? -5.861 -5.916 -10.156 1.00 98.12 287 VAL A CA 1
ATOM 2268 C C . VAL A 1 287 ? -7.375 -6.012 -10.348 1.00 98.12 287 VAL A C 1
ATOM 2270 O O . VAL A 1 287 ? -7.867 -5.773 -11.447 1.00 98.12 287 VAL A O 1
ATOM 2273 N N . GLU A 1 288 ? -8.125 -6.314 -9.288 1.00 97.38 288 GLU A N 1
ATOM 2274 C CA . GLU A 1 288 ? -9.588 -6.398 -9.311 1.00 97.38 288 GLU A CA 1
ATOM 2275 C C . GLU A 1 288 ? -10.235 -5.065 -9.705 1.00 97.38 288 GLU A C 1
ATOM 2277 O O . GLU A 1 288 ? -11.155 -5.043 -10.522 1.00 97.38 288 GLU A O 1
ATOM 2282 N N . ALA A 1 289 ? -9.729 -3.950 -9.174 1.00 97.25 289 ALA A N 1
ATOM 2283 C CA . ALA A 1 289 ? -10.186 -2.608 -9.526 1.00 97.25 289 ALA A CA 1
ATOM 2284 C C . ALA A 1 289 ? -9.793 -2.192 -10.959 1.00 97.25 289 ALA A C 1
ATOM 2286 O O . ALA A 1 289 ? -10.262 -1.171 -11.461 1.00 97.25 289 ALA A O 1
ATOM 2287 N N . GLY A 1 290 ? -8.946 -2.972 -11.640 1.00 97.56 290 GLY A N 1
ATOM 2288 C CA . GLY A 1 290 ? -8.464 -2.661 -12.983 1.00 97.56 290 GLY A CA 1
ATOM 2289 C C . GLY A 1 290 ? -7.497 -1.480 -13.017 1.00 97.56 290 GLY A C 1
ATOM 2290 O O . GLY A 1 290 ? -7.392 -0.819 -14.045 1.00 97.56 290 GLY A O 1
ATOM 2291 N N . VAL A 1 291 ? -6.804 -1.203 -11.909 1.00 98.06 291 VAL A N 1
ATOM 2292 C CA . VAL A 1 291 ? -5.820 -0.112 -11.796 1.00 98.06 291 VAL A CA 1
ATOM 2293 C C . VAL A 1 291 ? -4.384 -0.626 -11.709 1.00 98.06 291 VAL A C 1
ATOM 2295 O O . VAL A 1 291 ? -3.450 0.163 -11.607 1.00 98.06 291 VAL A O 1
ATOM 2298 N N . GLY A 1 292 ? -4.170 -1.941 -11.737 1.00 98.00 292 GLY A N 1
ATOM 2299 C CA . GLY A 1 292 ? -2.827 -2.498 -11.669 1.00 98.00 292 GLY A CA 1
ATOM 2300 C C . GLY A 1 292 ? -2.674 -3.873 -12.296 1.00 98.00 292 GLY A C 1
ATOM 2301 O O . GLY A 1 292 ? -3.644 -4.570 -12.590 1.00 98.00 292 GLY A O 1
ATOM 2302 N N . ILE A 1 293 ? -1.415 -4.252 -12.492 1.00 98.38 293 ILE A N 1
ATOM 2303 C CA . ILE A 1 293 ? -0.979 -5.571 -12.955 1.00 98.38 293 ILE A CA 1
ATOM 2304 C C . ILE A 1 293 ? 0.094 -6.060 -11.989 1.00 98.38 293 ILE A C 1
ATOM 2306 O O . ILE A 1 293 ? 0.996 -5.306 -11.635 1.00 98.38 293 ILE A O 1
ATOM 2310 N N . GLU A 1 294 ? 0.026 -7.323 -11.574 1.00 98.38 294 GLU A N 1
ATOM 2311 C CA . GLU A 1 294 ? 1.085 -7.941 -10.774 1.00 98.38 294 GLU A CA 1
ATOM 2312 C C . GLU A 1 294 ? 2.185 -8.518 -11.662 1.00 98.38 294 GLU A C 1
ATOM 2314 O O . GLU A 1 294 ? 1.904 -9.219 -12.635 1.00 98.38 294 GLU A O 1
ATOM 2319 N N . VAL A 1 295 ? 3.441 -8.250 -11.298 1.00 98.56 295 VAL A N 1
ATOM 2320 C CA . VAL A 1 295 ? 4.607 -8.861 -11.943 1.00 98.56 295 VAL A CA 1
ATOM 2321 C C . VAL A 1 295 ? 4.550 -10.375 -11.752 1.00 98.56 295 VAL A C 1
ATOM 2323 O O . VAL A 1 295 ? 4.425 -10.869 -10.627 1.00 98.56 295 VAL A O 1
ATOM 2326 N N . ALA A 1 296 ? 4.638 -11.110 -12.861 1.00 97.69 296 ALA A N 1
ATOM 2327 C CA . ALA A 1 296 ? 4.642 -12.564 -12.835 1.00 97.69 296 ALA A CA 1
ATOM 2328 C C . ALA A 1 296 ? 5.862 -13.093 -12.066 1.00 97.69 296 ALA A C 1
ATOM 2330 O O . ALA A 1 296 ? 6.950 -12.521 -12.107 1.00 97.69 296 ALA A O 1
ATOM 2331 N N . ARG A 1 297 ? 5.650 -14.184 -11.332 1.00 96.81 297 ARG A N 1
ATOM 2332 C CA . ARG A 1 297 ? 6.651 -14.850 -10.499 1.00 96.81 297 ARG A CA 1
ATOM 2333 C C . ARG A 1 297 ? 6.546 -16.352 -10.716 1.00 96.81 297 ARG A C 1
ATOM 2335 O O . ARG A 1 297 ? 5.452 -16.843 -11.004 1.00 96.81 297 ARG A O 1
ATOM 2342 N N . ASP A 1 298 ? 7.662 -17.045 -10.556 1.00 95.00 298 ASP A N 1
ATOM 2343 C CA . ASP A 1 298 ? 7.714 -18.503 -10.535 1.00 95.00 298 ASP A CA 1
ATOM 2344 C C . ASP A 1 298 ? 7.096 -19.089 -9.246 1.00 95.00 298 ASP A C 1
ATOM 2346 O O . ASP A 1 298 ? 6.538 -18.376 -8.403 1.00 95.00 298 ASP A O 1
ATOM 2350 N N . GLU A 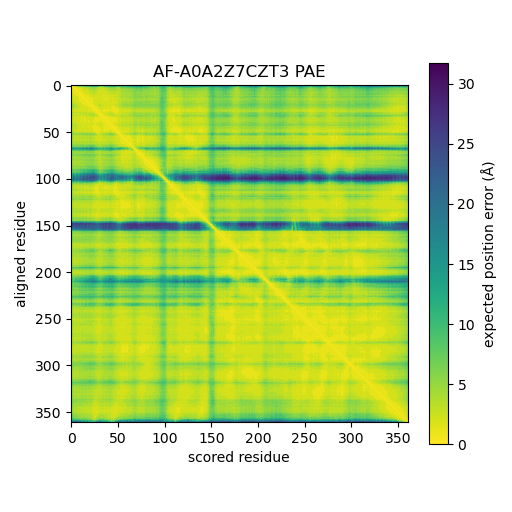1 299 ? 7.159 -20.414 -9.111 1.00 92.50 299 GLU A N 1
ATOM 2351 C CA . GLU A 1 299 ? 6.592 -21.163 -7.980 1.00 92.50 299 GLU A CA 1
ATOM 2352 C C . GLU A 1 299 ? 7.242 -20.808 -6.630 1.00 92.50 299 GLU A C 1
ATOM 2354 O O . GLU A 1 299 ? 6.591 -20.912 -5.586 1.00 92.50 299 GLU A O 1
ATOM 2359 N N . ASP A 1 300 ? 8.484 -20.316 -6.656 1.00 89.19 300 ASP A N 1
ATOM 2360 C CA . ASP A 1 300 ? 9.233 -19.850 -5.486 1.00 89.19 300 ASP A CA 1
ATOM 2361 C C . ASP A 1 300 ? 8.966 -18.368 -5.171 1.00 89.19 300 ASP A C 1
ATOM 2363 O O . ASP A 1 300 ? 9.496 -17.811 -4.205 1.00 89.19 300 ASP A O 1
ATOM 2367 N N . GLY A 1 301 ? 8.116 -17.710 -5.963 1.00 92.69 301 GLY A N 1
ATOM 2368 C CA . GLY A 1 301 ? 7.781 -16.304 -5.793 1.00 92.69 301 GLY A CA 1
ATOM 2369 C C . GLY A 1 301 ? 8.876 -15.365 -6.295 1.00 92.69 301 GLY A C 1
ATOM 2370 O O . GLY A 1 301 ? 8.939 -14.215 -5.852 1.00 92.69 301 GLY A O 1
ATOM 2371 N N . ILE A 1 302 ? 9.733 -15.795 -7.218 1.00 94.31 302 ILE A N 1
ATOM 2372 C CA . ILE A 1 302 ? 10.815 -14.991 -7.794 1.00 94.31 302 ILE A CA 1
ATOM 2373 C C . ILE A 1 302 ? 10.389 -14.489 -9.180 1.00 94.31 302 ILE A C 1
ATOM 2375 O O . ILE A 1 302 ? 9.834 -15.230 -9.982 1.00 94.31 302 ILE A O 1
ATOM 2379 N N . PHE A 1 303 ? 10.634 -13.208 -9.469 1.00 97.38 303 PHE A N 1
ATOM 2380 C CA . PHE A 1 303 ? 10.498 -12.650 -10.822 1.00 97.38 303 PHE A CA 1
ATOM 2381 C C . PHE A 1 303 ? 11.883 -12.407 -11.422 1.00 97.38 303 PHE A C 1
ATOM 2383 O O . PHE A 1 303 ? 12.843 -12.161 -10.682 1.00 97.38 303 PHE A O 1
ATOM 2390 N N . ARG A 1 304 ? 11.993 -12.429 -12.752 1.00 98.00 304 ARG A N 1
ATOM 2391 C CA . ARG A 1 304 ? 13.198 -12.026 -13.481 1.00 98.00 304 ARG A CA 1
ATOM 2392 C C . ARG A 1 304 ? 12.942 -10.730 -14.244 1.00 98.00 304 ARG A C 1
ATOM 2394 O O . ARG A 1 304 ? 11.839 -10.177 -14.274 1.00 98.00 304 ARG A O 1
ATOM 2401 N N . ARG A 1 305 ? 14.008 -10.202 -14.839 1.00 98.31 305 ARG A N 1
ATOM 2402 C CA . ARG A 1 305 ? 13.992 -8.970 -15.641 1.00 98.31 305 ARG A CA 1
ATOM 2403 C C . ARG A 1 305 ? 12.926 -8.965 -16.737 1.00 98.31 305 ARG A C 1
ATOM 2405 O O . ARG A 1 305 ? 12.414 -7.895 -17.048 1.00 98.31 305 ARG A O 1
ATOM 2412 N N . ASP A 1 306 ? 12.620 -10.126 -17.314 1.00 98.56 306 ASP A N 1
ATOM 2413 C CA . ASP A 1 306 ? 11.709 -10.250 -18.449 1.00 98.56 306 ASP A CA 1
ATOM 2414 C C . ASP A 1 306 ? 10.255 -10.085 -17.987 1.00 98.56 306 ASP A C 1
ATOM 2416 O O . ASP A 1 306 ? 9.540 -9.260 -18.554 1.00 98.56 306 ASP A O 1
ATOM 2420 N N . GLU A 1 307 ? 9.846 -10.734 -16.888 1.00 98.62 307 GLU A N 1
ATOM 2421 C CA . GLU A 1 307 ? 8.517 -10.530 -16.289 1.00 98.62 307 GLU A CA 1
ATOM 2422 C C . GLU A 1 307 ? 8.343 -9.099 -15.768 1.00 98.62 307 GLU A C 1
ATOM 2424 O O . GLU A 1 307 ? 7.270 -8.505 -15.895 1.00 98.62 307 GLU A O 1
ATOM 2429 N N . PHE A 1 308 ? 9.405 -8.517 -15.201 1.00 98.69 308 PHE A N 1
ATOM 2430 C CA . PHE A 1 308 ? 9.389 -7.127 -14.747 1.00 98.69 308 PHE A CA 1
ATOM 2431 C C . PHE A 1 308 ? 9.227 -6.144 -15.918 1.00 98.69 308 PHE A C 1
ATOM 2433 O O . PHE A 1 308 ? 8.403 -5.228 -15.860 1.00 98.69 308 PHE A O 1
ATOM 2440 N N . ALA A 1 309 ? 9.991 -6.337 -16.996 1.00 98.62 309 ALA A N 1
ATOM 2441 C CA . ALA A 1 309 ? 9.920 -5.498 -18.187 1.00 98.62 309 ALA A CA 1
ATOM 2442 C C . ALA A 1 309 ? 8.574 -5.634 -18.909 1.00 98.62 309 ALA A C 1
ATOM 2444 O O . ALA A 1 309 ? 8.033 -4.624 -19.359 1.00 98.62 309 ALA A O 1
ATOM 2445 N N . ASP A 1 310 ? 8.034 -6.849 -19.004 1.00 98.50 310 ASP A N 1
ATOM 2446 C CA . ASP A 1 310 ? 6.718 -7.136 -19.582 1.00 98.50 310 ASP A CA 1
ATOM 2447 C C . ASP A 1 310 ? 5.602 -6.395 -18.833 1.00 98.50 310 ASP A C 1
ATOM 2449 O O . ASP A 1 310 ? 4.824 -5.660 -19.442 1.00 98.50 310 ASP A O 1
ATOM 2453 N N . ALA A 1 311 ? 5.581 -6.473 -17.499 1.00 98.62 311 ALA A N 1
ATOM 2454 C CA . ALA A 1 311 ? 4.596 -5.753 -16.695 1.00 98.62 311 ALA A CA 1
ATOM 2455 C C . ALA A 1 311 ? 4.689 -4.227 -16.878 1.00 98.62 311 ALA A C 1
ATOM 2457 O O . ALA A 1 311 ? 3.664 -3.560 -17.021 1.00 98.62 311 ALA A O 1
ATOM 2458 N N . ILE A 1 312 ? 5.903 -3.661 -16.937 1.00 98.56 312 ILE A N 1
ATOM 2459 C CA . ILE A 1 312 ? 6.084 -2.229 -17.224 1.00 98.56 312 ILE A CA 1
ATOM 2460 C C . ILE A 1 312 ? 5.572 -1.880 -18.624 1.00 98.56 312 ILE A C 1
ATOM 2462 O O . ILE A 1 312 ? 4.870 -0.881 -18.777 1.00 98.56 312 ILE A O 1
ATOM 2466 N N . LYS A 1 313 ? 5.892 -2.680 -19.647 1.00 98.38 313 LYS A N 1
ATOM 2467 C CA . LYS A 1 313 ? 5.458 -2.432 -21.033 1.00 98.38 313 LYS A CA 1
ATOM 2468 C C . LYS A 1 313 ? 3.937 -2.457 -21.161 1.00 98.38 313 LYS A C 1
ATOM 2470 O O . LYS A 1 313 ? 3.383 -1.539 -21.763 1.00 98.38 313 LYS A O 1
ATOM 2475 N N . LYS A 1 314 ? 3.261 -3.402 -20.504 1.00 98.38 314 LYS A N 1
ATOM 2476 C CA . LYS A 1 314 ? 1.791 -3.491 -20.460 1.00 98.38 314 LYS A CA 1
ATOM 2477 C C . LYS A 1 314 ? 1.111 -2.237 -19.919 1.00 98.38 314 LYS A C 1
ATOM 2479 O O . LYS A 1 314 ? 0.020 -1.893 -20.375 1.00 98.38 314 LYS A O 1
ATOM 2484 N N . VAL A 1 315 ? 1.735 -1.564 -18.952 1.00 98.19 315 VAL A N 1
ATOM 2485 C CA . VAL A 1 315 ? 1.196 -0.339 -18.337 1.00 98.19 315 VAL A CA 1
ATOM 2486 C C . VAL A 1 315 ? 1.620 0.920 -19.101 1.00 98.19 315 VAL A C 1
ATOM 2488 O O . VAL A 1 315 ? 0.813 1.829 -19.296 1.00 98.19 315 VAL A O 1
ATOM 2491 N N . MET A 1 316 ? 2.874 0.992 -19.546 1.00 97.50 316 MET A N 1
ATOM 2492 C CA . MET A 1 316 ? 3.466 2.224 -20.083 1.00 97.50 316 MET A CA 1
ATOM 2493 C C . MET A 1 316 ? 3.378 2.354 -21.603 1.00 97.50 316 MET A C 1
ATOM 2495 O O . MET A 1 316 ? 3.300 3.470 -22.106 1.00 97.50 316 MET A O 1
ATOM 2499 N N . VAL A 1 317 ? 3.428 1.241 -22.336 1.00 94.62 317 VAL A N 1
ATOM 2500 C CA . VAL A 1 317 ? 3.657 1.231 -23.792 1.00 94.62 317 VAL A CA 1
ATOM 2501 C C . VAL A 1 317 ? 2.474 0.632 -24.545 1.00 94.62 317 VAL A C 1
ATOM 2503 O O . VAL A 1 317 ? 2.079 1.145 -25.588 1.00 94.62 317 VAL A O 1
ATOM 2506 N N . GLU A 1 318 ? 1.903 -0.453 -24.032 1.00 95.50 318 GLU A N 1
ATOM 2507 C CA . GLU A 1 318 ? 0.830 -1.173 -24.711 1.00 95.50 318 GLU A CA 1
ATOM 2508 C C . GLU A 1 318 ? -0.536 -0.479 -24.562 1.00 95.50 318 GLU A C 1
ATOM 2510 O O . GLU A 1 318 ? -0.790 0.197 -23.558 1.00 95.50 318 GLU A O 1
ATOM 2515 N N . PRO A 1 319 ? -1.477 -0.707 -25.502 1.00 93.62 319 PRO A N 1
ATOM 2516 C CA . PRO A 1 319 ? -2.833 -0.155 -25.420 1.00 93.62 319 PRO A CA 1
ATOM 2517 C C . PRO A 1 319 ? -3.602 -0.555 -24.150 1.00 93.62 319 PRO A C 1
ATOM 2519 O O . PRO A 1 319 ? -4.485 0.175 -23.700 1.00 93.62 319 PRO A O 1
ATOM 2522 N N . SER A 1 320 ? -3.274 -1.696 -23.530 1.00 93.06 320 SER A N 1
ATOM 2523 C CA . SER A 1 320 ? -3.853 -2.102 -22.240 1.00 93.06 320 SER A CA 1
ATOM 2524 C C . SER A 1 320 ? -3.612 -1.074 -21.135 1.00 93.06 320 SER A C 1
ATOM 2526 O O . SER A 1 320 ? -4.470 -0.900 -20.270 1.00 93.06 320 SER A O 1
ATOM 2528 N N . GLY A 1 321 ? -2.483 -0.365 -21.184 1.00 96.38 321 GLY A N 1
ATOM 2529 C CA . GLY A 1 321 ? -2.108 0.641 -20.199 1.00 96.38 321 GLY A CA 1
ATOM 2530 C C . GLY A 1 321 ? -3.043 1.846 -20.179 1.00 96.38 321 GLY A C 1
ATOM 2531 O O . GLY A 1 321 ? -3.267 2.434 -19.124 1.00 96.38 321 GLY A O 1
ATOM 2532 N N . GLU A 1 322 ? -3.649 2.190 -21.317 1.00 96.75 322 GLU A N 1
ATOM 2533 C CA . GLU A 1 322 ? -4.627 3.279 -21.395 1.00 96.75 322 GLU A CA 1
ATOM 2534 C C . GLU A 1 322 ? -5.887 2.961 -20.590 1.00 96.75 322 GLU A C 1
ATOM 2536 O O . GLU A 1 322 ? -6.350 3.798 -19.819 1.00 96.75 322 GLU A O 1
ATOM 2541 N N . LYS A 1 323 ? -6.379 1.719 -20.676 1.00 97.75 323 LYS A N 1
ATOM 2542 C CA . LYS A 1 323 ? -7.529 1.268 -19.881 1.00 97.75 323 LYS A CA 1
ATOM 2543 C C . LYS A 1 323 ? -7.241 1.343 -18.382 1.00 97.75 323 LYS A C 1
ATOM 2545 O O . LYS A 1 323 ? -8.094 1.802 -17.631 1.00 97.75 323 LYS A O 1
ATOM 2550 N N . LEU A 1 324 ? -6.039 0.941 -17.959 1.00 98.38 324 LEU A N 1
ATOM 2551 C CA . LEU A 1 324 ? -5.624 1.037 -16.555 1.00 98.38 324 LEU A CA 1
ATOM 2552 C C . LEU A 1 324 ? -5.564 2.496 -16.084 1.00 98.38 324 LEU A C 1
ATOM 2554 O O . LEU A 1 324 ? -6.030 2.798 -14.990 1.00 98.38 324 LEU A O 1
ATOM 2558 N N . ARG A 1 325 ? -5.024 3.408 -16.907 1.00 98.12 325 ARG A N 1
ATOM 2559 C CA . ARG A 1 325 ? -4.971 4.847 -16.592 1.00 98.12 325 ARG A CA 1
ATOM 2560 C C . ARG A 1 325 ? -6.360 5.452 -16.449 1.00 98.12 325 ARG A C 1
ATOM 2562 O O . ARG A 1 325 ? -6.602 6.135 -15.463 1.00 98.12 325 ARG A O 1
ATOM 2569 N N . LEU A 1 326 ? -7.272 5.166 -17.380 1.00 98.19 326 LEU A N 1
ATOM 2570 C CA . LEU A 1 326 ? -8.658 5.638 -17.296 1.00 98.19 326 LEU A CA 1
ATOM 2571 C C . LEU A 1 326 ? -9.332 5.137 -16.015 1.00 98.19 326 LEU A C 1
ATOM 2573 O O . LEU A 1 326 ? -9.894 5.932 -15.268 1.00 98.19 326 LEU A O 1
ATOM 2577 N N . ARG A 1 327 ? -9.184 3.847 -15.692 1.00 98.06 327 ARG A N 1
ATOM 2578 C CA . ARG A 1 327 ? -9.708 3.284 -14.440 1.00 98.06 327 ARG A CA 1
ATOM 2579 C C . ARG A 1 327 ? -9.095 3.906 -13.192 1.00 98.06 327 ARG A C 1
ATOM 2581 O O . ARG A 1 327 ? -9.806 4.127 -12.211 1.00 98.06 327 ARG A O 1
ATOM 2588 N N . ALA A 1 328 ? -7.795 4.188 -13.210 1.00 98.31 328 ALA A N 1
ATOM 2589 C CA . ALA A 1 328 ? -7.121 4.843 -12.098 1.00 98.31 328 ALA A CA 1
ATOM 2590 C C . ALA A 1 328 ? -7.631 6.284 -11.914 1.00 98.31 328 ALA A C 1
ATOM 2592 O O . ALA A 1 328 ? -7.898 6.683 -10.784 1.00 98.31 328 ALA A O 1
ATOM 2593 N N . MET A 1 329 ? -7.851 7.032 -13.001 1.00 98.06 329 MET A N 1
ATOM 2594 C CA . MET A 1 329 ? -8.444 8.377 -12.960 1.00 98.06 329 MET A CA 1
ATOM 2595 C C . MET A 1 329 ? -9.883 8.361 -12.430 1.00 98.06 329 MET A C 1
ATOM 2597 O O . MET A 1 329 ? -10.178 9.106 -11.498 1.00 98.06 329 MET A O 1
ATOM 2601 N N . GLU A 1 330 ? -10.738 7.463 -12.933 1.00 97.75 330 GLU A N 1
ATOM 2602 C CA . GLU A 1 330 ? -12.110 7.262 -12.428 1.00 97.75 330 GLU A CA 1
ATOM 2603 C C . GLU A 1 330 ? -12.111 6.954 -10.920 1.00 97.75 330 GLU A C 1
ATOM 2605 O O . GLU A 1 330 ? -12.893 7.512 -10.149 1.00 97.75 330 GLU A O 1
ATOM 2610 N N . SER A 1 331 ? -11.200 6.080 -10.484 1.00 97.12 331 SER A N 1
ATOM 2611 C CA . SER A 1 331 ? -11.050 5.711 -9.072 1.00 97.12 331 SER A CA 1
ATOM 2612 C C . SER A 1 331 ? -10.566 6.885 -8.216 1.00 97.12 331 SER A C 1
ATOM 2614 O O . SER A 1 331 ? -11.057 7.063 -7.103 1.00 97.12 331 SER A O 1
ATOM 2616 N N . SER A 1 332 ? -9.645 7.702 -8.738 1.00 97.38 332 SER A N 1
ATOM 2617 C CA . SER A 1 332 ? -9.170 8.940 -8.101 1.00 97.38 332 SER A CA 1
ATOM 2618 C C . SER A 1 332 ? -10.312 9.927 -7.893 1.00 97.38 332 SER A C 1
ATOM 2620 O O . SER A 1 332 ? -10.473 10.453 -6.795 1.00 97.38 332 SER A O 1
ATOM 2622 N N . GLU A 1 333 ? -11.100 10.192 -8.937 1.00 96.44 333 GLU A N 1
ATOM 2623 C CA . GLU A 1 333 ? -12.241 11.110 -8.859 1.00 96.44 333 GLU A CA 1
ATOM 2624 C C . GLU A 1 333 ? -13.253 10.633 -7.823 1.00 96.44 333 GLU A C 1
ATOM 2626 O O . GLU A 1 333 ? -13.656 11.402 -6.953 1.00 96.44 333 GLU A O 1
ATOM 2631 N N . LYS A 1 334 ? -13.598 9.343 -7.852 1.00 95.00 334 LYS A N 1
ATOM 2632 C CA . LYS A 1 334 ? -14.504 8.746 -6.871 1.00 95.00 334 LYS A CA 1
ATOM 2633 C C . LYS A 1 334 ? -13.983 8.896 -5.441 1.00 95.00 334 LYS A C 1
ATOM 2635 O O . LYS A 1 334 ? -14.716 9.358 -4.576 1.00 95.00 334 LYS A O 1
ATOM 2640 N N . MET A 1 335 ? -12.717 8.554 -5.207 1.00 95.06 335 MET A N 1
ATOM 2641 C CA . MET A 1 335 ? -12.093 8.643 -3.885 1.00 95.06 335 MET A CA 1
ATOM 2642 C C . MET A 1 335 ? -12.052 10.083 -3.355 1.00 95.06 335 MET A C 1
ATOM 2644 O O . MET A 1 335 ? -12.309 10.294 -2.176 1.00 95.06 335 MET A O 1
ATOM 2648 N N . LYS A 1 336 ? -11.760 11.069 -4.211 1.00 94.69 336 LYS A N 1
ATOM 2649 C CA . LYS A 1 336 ? -11.754 12.494 -3.836 1.00 94.69 336 LYS A CA 1
ATOM 2650 C C . LYS A 1 336 ? -13.154 13.029 -3.544 1.00 94.69 336 LYS A C 1
ATOM 2652 O O . LYS A 1 336 ? -13.316 13.818 -2.623 1.00 94.69 336 LYS A O 1
ATOM 2657 N N . ASN A 1 337 ? -14.158 12.591 -4.301 1.00 94.19 337 ASN A N 1
ATOM 2658 C CA . ASN A 1 337 ? -15.545 13.008 -4.086 1.00 94.19 337 ASN A CA 1
ATOM 2659 C C . ASN A 1 337 ? -16.121 12.470 -2.766 1.00 94.19 337 ASN A C 1
ATOM 2661 O O . ASN A 1 337 ? -16.962 13.127 -2.164 1.00 94.19 337 ASN A O 1
ATOM 2665 N N . GLU A 1 338 ? -15.673 11.293 -2.323 1.00 93.88 338 GLU A N 1
ATOM 2666 C CA . GLU A 1 338 ? -16.115 10.663 -1.070 1.00 93.88 338 GLU A CA 1
ATOM 2667 C C . GLU A 1 338 ? -15.309 11.135 0.161 1.00 93.88 338 GLU A C 1
ATOM 2669 O O . GLU A 1 338 ? -15.736 10.907 1.288 1.00 93.88 338 GLU A O 1
ATOM 2674 N N . GLU A 1 339 ? -14.159 11.800 -0.016 1.00 93.06 339 GLU A N 1
ATOM 2675 C CA . GLU A 1 339 ? -13.213 12.101 1.074 1.00 93.06 339 GLU A CA 1
ATOM 2676 C C . GLU A 1 339 ? -13.817 12.960 2.193 1.00 93.06 339 GLU A C 1
ATOM 2678 O O . GLU A 1 339 ? -13.677 12.626 3.372 1.00 93.06 339 GLU A O 1
ATOM 2683 N N . GLU A 1 340 ? -14.492 14.057 1.841 1.00 93.50 340 GLU A N 1
ATOM 2684 C CA . GLU A 1 340 ? -15.102 14.950 2.832 1.00 93.50 340 GLU A CA 1
ATOM 2685 C C . GLU A 1 340 ? -16.270 14.269 3.560 1.00 93.50 340 GLU A C 1
ATOM 2687 O O . GLU A 1 340 ? -16.405 14.400 4.778 1.00 93.50 340 GLU A O 1
ATOM 2692 N N . GLU A 1 341 ? -17.084 13.497 2.834 1.00 93.88 341 GLU A N 1
ATOM 2693 C CA . GLU A 1 341 ? -18.199 12.739 3.407 1.00 93.88 341 GLU A CA 1
ATOM 2694 C C . GLU A 1 341 ? -17.700 11.664 4.381 1.00 93.88 341 GLU A C 1
ATOM 2696 O O . GLU A 1 341 ? -18.192 11.587 5.509 1.00 93.88 341 GLU A O 1
ATOM 2701 N N . ASP A 1 342 ? -16.687 10.884 3.994 1.00 93.75 342 ASP A N 1
ATOM 2702 C CA . ASP A 1 342 ? -16.088 9.851 4.843 1.00 93.75 342 ASP A CA 1
ATOM 2703 C C . ASP A 1 342 ? -15.481 10.468 6.117 1.00 93.75 342 ASP A C 1
ATOM 2705 O O . ASP A 1 342 ? -15.689 9.959 7.222 1.00 93.75 342 ASP A O 1
ATOM 2709 N N . MET A 1 343 ? -14.772 11.596 6.000 1.00 93.06 343 MET A N 1
ATOM 2710 C CA . MET A 1 343 ? -14.170 12.293 7.144 1.00 93.06 343 MET A CA 1
ATOM 2711 C C . MET A 1 343 ? -15.214 12.864 8.108 1.00 93.06 343 MET A C 1
ATOM 2713 O O . MET A 1 343 ? -15.109 12.666 9.324 1.00 93.06 343 MET A O 1
ATOM 2717 N N . ASN A 1 344 ? -16.234 13.5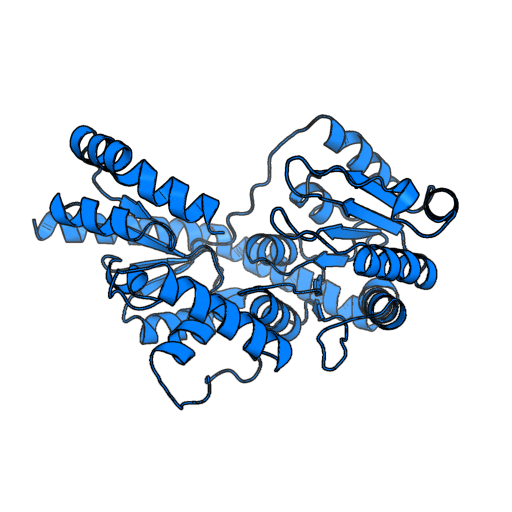47 7.584 1.00 95.06 344 ASN A N 1
ATOM 2718 C CA . ASN A 1 344 ? -17.320 14.098 8.394 1.00 95.06 344 ASN A CA 1
ATOM 2719 C C . ASN A 1 344 ? -18.126 12.975 9.056 1.00 95.06 344 ASN A C 1
ATOM 2721 O O . ASN A 1 344 ? -18.372 13.014 10.264 1.00 95.06 344 ASN A O 1
ATOM 2725 N N . GLY A 1 345 ? -18.443 11.921 8.303 1.00 95.94 345 GLY A N 1
ATOM 2726 C CA . GLY A 1 345 ? -19.112 10.731 8.815 1.00 95.94 345 GLY A CA 1
ATOM 2727 C C . GLY A 1 345 ? -18.314 10.057 9.931 1.00 95.94 345 GLY A C 1
ATOM 2728 O O . GLY A 1 345 ? -18.879 9.711 10.969 1.00 95.94 345 GLY A O 1
ATOM 2729 N N . ALA A 1 346 ? -16.995 9.918 9.783 1.00 96.25 346 ALA A N 1
ATOM 2730 C CA . ALA A 1 346 ? -16.133 9.390 10.836 1.00 96.25 346 ALA A CA 1
ATOM 2731 C C . ALA A 1 346 ? -16.169 10.249 12.107 1.00 96.25 346 ALA A C 1
ATOM 2733 O O . ALA A 1 346 ? -16.346 9.708 13.203 1.00 96.25 346 ALA A O 1
ATOM 2734 N N . ALA A 1 347 ? -16.062 11.573 11.976 1.00 96.06 347 ALA A N 1
ATOM 2735 C CA . ALA A 1 347 ? -16.133 12.497 13.106 1.00 96.06 347 ALA A CA 1
ATOM 2736 C C . ALA A 1 347 ? -17.483 12.407 13.840 1.00 96.06 347 ALA A C 1
ATOM 2738 O O . ALA A 1 347 ? -17.518 12.299 15.069 1.00 96.06 347 ALA A O 1
ATOM 2739 N N . GLU A 1 348 ? -18.594 12.362 13.103 1.00 97.12 348 GLU A N 1
ATOM 2740 C CA . GLU A 1 348 ? -19.933 12.180 13.672 1.00 97.12 348 GLU A CA 1
ATOM 2741 C C . GLU A 1 348 ? -20.068 10.851 14.421 1.00 97.12 348 GLU A C 1
ATOM 2743 O O . GLU A 1 348 ? -20.619 10.810 15.524 1.00 97.12 348 GLU A O 1
ATOM 2748 N N . GLN A 1 349 ? -19.545 9.755 13.864 1.00 96.94 349 GLN A N 1
ATOM 2749 C CA . GLN A 1 349 ? -19.579 8.447 14.524 1.00 96.94 349 GLN A CA 1
ATOM 2750 C C . GLN A 1 349 ? -18.757 8.433 15.817 1.00 96.94 349 GLN A C 1
ATOM 2752 O O . GLN A 1 349 ? -19.207 7.872 16.818 1.00 96.94 349 GLN A O 1
ATOM 2757 N N . ILE A 1 350 ? -17.592 9.084 15.828 1.00 96.69 350 ILE A N 1
ATOM 2758 C CA . ILE A 1 350 ? -16.769 9.240 17.035 1.00 96.69 350 ILE A CA 1
ATOM 2759 C C . ILE A 1 350 ? -17.539 10.023 18.110 1.00 96.69 350 ILE A C 1
ATOM 2761 O O . ILE A 1 350 ? -17.603 9.588 19.263 1.00 96.69 350 ILE A O 1
ATOM 2765 N N . LEU A 1 351 ? -18.184 11.133 17.738 1.00 95.56 351 LEU A N 1
ATOM 2766 C CA . LEU A 1 351 ? -19.003 11.931 18.656 1.00 95.56 351 LEU A CA 1
ATOM 2767 C C . LEU A 1 351 ? -20.185 11.129 19.216 1.00 95.56 351 LEU A C 1
ATOM 2769 O O . LEU A 1 351 ? -20.451 11.181 20.417 1.00 95.56 351 LEU A O 1
ATOM 2773 N N . GLN A 1 352 ? -20.874 10.348 18.381 1.00 95.00 352 GLN A N 1
ATOM 2774 C CA . GLN A 1 352 ? -21.977 9.484 18.817 1.00 95.00 352 GLN A CA 1
ATOM 2775 C C . GLN A 1 352 ? -21.513 8.427 19.823 1.00 95.00 352 GLN A C 1
ATOM 2777 O O . GLN A 1 352 ? -22.187 8.196 20.830 1.00 95.00 352 GLN A O 1
ATOM 2782 N N . VAL A 1 353 ? -20.356 7.806 19.579 1.00 93.12 353 VAL A N 1
ATOM 2783 C CA . VAL A 1 353 ? -19.748 6.846 20.507 1.00 93.12 353 VAL A CA 1
ATOM 2784 C C . VAL A 1 353 ? -19.466 7.500 21.854 1.00 93.12 353 VAL A C 1
ATOM 2786 O O . VAL A 1 353 ? -19.866 6.967 22.890 1.00 93.12 353 VAL A O 1
ATOM 2789 N N . PHE A 1 354 ? -18.832 8.668 21.837 1.00 92.00 354 PHE A N 1
ATOM 2790 C CA . PHE A 1 354 ? -18.514 9.418 23.043 1.00 92.00 354 PHE A CA 1
ATOM 2791 C C . PHE A 1 354 ? -19.766 9.788 23.854 1.00 92.00 354 PHE A C 1
ATOM 2793 O O . PHE A 1 354 ? -19.836 9.517 25.055 1.00 92.00 354 PHE A O 1
ATOM 2800 N N . MET A 1 355 ? -20.789 10.342 23.196 1.00 92.81 355 MET A N 1
ATOM 2801 C CA . MET A 1 355 ? -22.046 10.725 23.847 1.00 92.81 355 MET A CA 1
ATOM 2802 C C . MET A 1 355 ? -22.764 9.519 24.456 1.00 92.81 355 MET A C 1
ATOM 2804 O O . MET A 1 355 ? -23.252 9.592 25.583 1.00 92.81 355 MET A O 1
ATOM 2808 N N . LYS A 1 356 ? -22.799 8.391 23.738 1.00 91.94 356 LYS A N 1
ATOM 2809 C CA . LYS A 1 356 ? -23.398 7.146 24.230 1.00 91.94 356 LYS A CA 1
ATOM 2810 C C . LYS A 1 356 ? -22.657 6.607 25.451 1.00 91.94 356 LYS A C 1
ATOM 2812 O O . LYS A 1 356 ? -23.301 6.152 26.390 1.00 91.94 356 LYS A O 1
ATOM 2817 N N . TYR A 1 357 ? -21.328 6.671 25.448 1.00 90.62 357 TYR A N 1
ATOM 2818 C CA . TYR A 1 357 ? -20.522 6.209 26.572 1.00 90.62 357 TYR A CA 1
ATOM 2819 C C . TYR A 1 357 ? -20.782 7.046 27.833 1.00 90.62 357 TYR A C 1
ATOM 2821 O O . TYR A 1 357 ? -21.075 6.480 28.882 1.00 90.62 357 TYR A O 1
ATOM 2829 N N . LYS A 1 358 ? -20.815 8.384 27.716 1.00 87.81 358 LYS A N 1
ATOM 2830 C CA . LYS A 1 358 ? -21.130 9.291 28.841 1.00 87.81 358 LYS A CA 1
ATOM 2831 C C . LYS A 1 358 ? -22.526 9.108 29.439 1.00 87.81 358 LYS A C 1
ATOM 2833 O O . LYS A 1 358 ? -22.750 9.502 30.572 1.00 87.81 358 LYS A O 1
ATOM 2838 N N . GLN A 1 359 ? -23.476 8.536 28.701 1.00 88.12 359 GLN A N 1
ATOM 2839 C CA . GLN A 1 359 ? -24.800 8.209 29.245 1.00 88.12 359 GLN A CA 1
ATOM 2840 C C . GLN A 1 359 ? -24.803 6.917 30.079 1.00 88.12 359 GLN A C 1
ATOM 2842 O O . GLN A 1 359 ? -25.752 6.675 30.821 1.00 88.12 359 GLN A O 1
ATOM 2847 N N . GLN A 1 360 ? -23.783 6.066 29.933 1.00 80.81 360 GLN A N 1
ATOM 2848 C CA . GLN A 1 360 ? -23.696 4.742 30.561 1.00 80.81 360 GLN A CA 1
ATOM 2849 C C . GLN A 1 360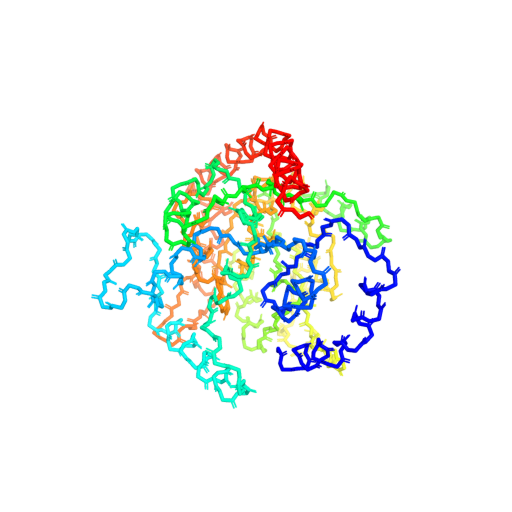 ? -22.779 4.705 31.793 1.00 80.81 360 GLN A C 1
ATOM 2851 O O . GLN A 1 360 ? -22.799 3.715 32.527 1.00 80.81 360 GLN A O 1
ATOM 2856 N N . THR A 1 361 ? -21.977 5.748 32.008 1.00 73.31 361 THR A N 1
ATOM 2857 C CA . THR A 1 361 ? -20.966 5.864 33.073 1.00 73.31 361 THR A CA 1
ATOM 2858 C C . THR A 1 361 ? -21.152 7.145 33.853 1.00 73.31 361 THR A C 1
ATOM 2860 O O . THR A 1 361 ? -20.981 7.094 35.091 1.00 73.31 361 THR A O 1
#

Radius of gyration: 21.65 Å; Cα contacts (8 Å, |Δi|>4): 584; chains: 1; bounding box: 53×45×60 Å